Protein AF-A0A382H2L2-F1 (afdb_monomer_lite)

InterPro domains:
  IPR013783 Immunoglobulin-like fold [G3DSA:2.60.40.10] (15-113)

pLDDT: mean 92.04, std 8.4, range [52.66, 98.75]

Sequence (256 aa):
MIRFILFTFFISFLFADLLKPEDGDELNYIHVLFEWEQEPDAVAYQIEISSDPNFTSLIVSQIDSSLIYIEKELIEWESTYYWRVAPLYQDSNFGEYIDTLMFLTGVTISNAEATIFNENSYYEGLTVFGAFYDYYSAIIDMNGNEIWNSGEQPIIFYNTDYYGQYYGCQYLSGQPDGNFYNGVEYSLDNEIIWAEPSEEFNHHEFIELPNGNYLGIVEVEQLGPVPIGDWTATCNKFYPGLCDGVIPFFIWFGDK

Organism: NCBI:txid408172

Structure (mmCIF, N/CA/C/O backbone):
data_AF-A0A382H2L2-F1
#
_entry.id   AF-A0A382H2L2-F1
#
loop_
_atom_site.group_PDB
_atom_site.id
_atom_site.type_symbol
_atom_site.label_atom_id
_atom_site.label_alt_id
_atom_site.label_comp_id
_atom_site.label_asym_id
_atom_site.label_entity_id
_atom_site.label_seq_id
_atom_site.pdbx_PDB_ins_code
_atom_site.Cartn_x
_atom_site.Cartn_y
_atom_site.Cartn_z
_atom_site.occupancy
_atom_site.B_iso_or_equiv
_atom_site.auth_seq_id
_atom_site.auth_comp_id
_atom_site.auth_asym_id
_atom_site.auth_atom_id
_atom_site.pdbx_PDB_model_num
ATOM 1 N N . MET A 1 1 ? 1.113 -51.542 49.203 1.00 53.50 1 MET A N 1
ATOM 2 C CA . MET A 1 1 ? 1.816 -50.444 48.507 1.00 53.50 1 MET A CA 1
ATOM 3 C C . MET A 1 1 ? 0.745 -49.629 47.794 1.00 53.50 1 MET A C 1
ATOM 5 O O . MET A 1 1 ? 0.171 -50.125 46.836 1.00 53.50 1 MET A O 1
ATOM 9 N N . ILE A 1 2 ? 0.351 -48.482 48.351 1.00 52.66 2 ILE A N 1
ATOM 10 C CA . ILE A 1 2 ? -0.721 -47.642 47.793 1.00 52.66 2 ILE A CA 1
ATOM 11 C C . ILE A 1 2 ? -0.118 -46.851 46.629 1.00 52.66 2 ILE A C 1
ATOM 13 O O . ILE A 1 2 ? 0.856 -46.128 46.826 1.00 52.66 2 ILE A O 1
ATOM 17 N N . ARG A 1 3 ? -0.645 -47.037 45.413 1.00 53.12 3 ARG A N 1
ATOM 18 C CA . ARG A 1 3 ? -0.269 -46.240 44.240 1.00 53.12 3 ARG A CA 1
ATOM 19 C C . ARG A 1 3 ? -1.100 -44.962 44.242 1.00 53.12 3 ARG A C 1
ATOM 21 O O . ARG A 1 3 ? -2.316 -45.031 44.103 1.00 53.12 3 ARG A O 1
ATOM 28 N N . PHE A 1 4 ? -0.438 -43.822 44.392 1.00 55.50 4 PHE A N 1
ATOM 29 C CA . PHE A 1 4 ? -1.037 -42.526 44.100 1.00 55.50 4 PHE A CA 1
ATOM 30 C C . PHE A 1 4 ? -1.012 -42.311 42.586 1.00 55.50 4 PHE A C 1
ATOM 32 O O . PHE A 1 4 ? 0.042 -42.422 41.961 1.00 55.50 4 PHE A O 1
ATOM 39 N N . ILE A 1 5 ? -2.179 -42.047 42.004 1.00 68.06 5 ILE A N 1
ATOM 40 C CA . ILE A 1 5 ? -2.315 -41.584 40.623 1.00 68.06 5 ILE A CA 1
ATOM 41 C C . ILE A 1 5 ? -2.409 -40.063 40.703 1.00 68.06 5 ILE A C 1
ATOM 43 O O . ILE A 1 5 ? -3.343 -39.536 41.304 1.00 68.06 5 ILE A O 1
ATOM 47 N N . LEU A 1 6 ? -1.413 -39.372 40.154 1.00 62.06 6 LEU A N 1
ATOM 48 C CA . LEU A 1 6 ? -1.419 -37.920 40.025 1.00 62.06 6 LEU A CA 1
ATOM 49 C C . LEU A 1 6 ? -2.183 -37.570 38.743 1.00 62.06 6 LEU A C 1
ATOM 51 O O . LEU A 1 6 ? -1.747 -37.939 37.656 1.00 62.06 6 LEU A O 1
ATOM 55 N N . PHE A 1 7 ? -3.324 -36.895 38.875 1.00 61.38 7 PHE A N 1
ATOM 56 C CA . PHE A 1 7 ? -4.019 -36.281 37.746 1.00 61.38 7 PHE A CA 1
ATOM 57 C C . PHE A 1 7 ? -3.578 -34.824 37.644 1.00 61.38 7 PHE A C 1
ATOM 59 O O . PHE A 1 7 ? -3.904 -34.010 38.506 1.00 61.38 7 PHE A O 1
ATOM 66 N N . THR A 1 8 ? -2.823 -34.505 36.599 1.00 68.75 8 THR A N 1
ATOM 67 C CA . THR A 1 8 ? -2.485 -33.131 36.224 1.00 68.75 8 THR A CA 1
ATOM 68 C C . THR A 1 8 ? -3.549 -32.629 35.253 1.00 68.75 8 THR A C 1
ATOM 70 O O . THR A 1 8 ? -3.678 -33.159 34.151 1.00 68.75 8 THR A O 1
ATOM 73 N N . PHE A 1 9 ? -4.332 -31.635 35.671 1.00 66.62 9 PHE A N 1
ATOM 74 C CA . PHE A 1 9 ? -5.233 -30.891 34.792 1.00 66.62 9 PHE A CA 1
ATOM 75 C C . PHE A 1 9 ? -4.469 -29.693 34.225 1.00 66.62 9 PHE A C 1
ATOM 77 O O . PHE A 1 9 ? -3.988 -28.859 34.990 1.00 66.62 9 PHE A O 1
ATOM 84 N N . PHE A 1 10 ? -4.359 -29.614 32.901 1.00 68.75 10 PHE A N 1
ATOM 85 C CA . PHE A 1 10 ? -3.946 -28.394 32.216 1.00 68.75 10 PHE A CA 1
ATOM 86 C C . PHE A 1 10 ? -5.211 -27.618 31.856 1.00 68.75 10 PHE A C 1
ATOM 88 O O . PHE A 1 10 ? -6.087 -28.154 31.180 1.00 68.75 10 PHE A O 1
ATOM 95 N N . ILE A 1 11 ? -5.321 -26.389 32.354 1.00 71.50 11 ILE A N 1
ATOM 96 C CA . ILE A 1 11 ? -6.343 -25.432 31.932 1.00 71.50 11 ILE A CA 1
ATOM 97 C C . ILE A 1 11 ? -5.631 -24.461 30.996 1.00 71.50 11 ILE A C 1
ATOM 99 O O . ILE A 1 11 ? -4.706 -23.772 31.421 1.00 71.50 11 ILE A O 1
ATOM 103 N N . SER A 1 12 ? -6.023 -24.459 29.727 1.00 67.75 12 SER A N 1
ATOM 104 C CA . SER A 1 12 ? -5.634 -23.446 28.749 1.00 67.75 12 SER A CA 1
ATOM 105 C C . SER A 1 12 ? -6.792 -22.467 28.600 1.00 67.75 12 SER A C 1
ATOM 107 O O . SER A 1 12 ? -7.913 -22.894 28.325 1.00 67.75 12 SER A O 1
ATOM 109 N N . PHE A 1 13 ? -6.519 -21.181 28.789 1.00 67.50 13 PHE A N 1
ATOM 110 C CA . PHE A 1 13 ? -7.440 -20.113 28.417 1.00 67.50 13 PHE A CA 1
ATOM 111 C C . PHE A 1 13 ? -7.072 -19.658 27.004 1.00 67.50 13 PHE A C 1
ATOM 113 O O . PHE A 1 13 ? -5.889 -19.478 26.719 1.00 67.50 13 PHE A O 1
ATOM 120 N N . LEU A 1 14 ? -8.068 -19.545 26.129 1.00 70.31 14 LEU A N 1
ATOM 121 C CA . LEU A 1 14 ? -7.939 -18.888 24.833 1.00 70.31 14 LEU A CA 1
ATOM 122 C C . LEU A 1 14 ? -8.571 -17.511 25.008 1.00 70.31 14 LEU A C 1
ATOM 124 O O . LEU A 1 14 ? -9.753 -17.435 25.340 1.00 70.31 14 LEU A O 1
ATOM 128 N N . PHE A 1 15 ? -7.766 -16.465 24.877 1.00 81.62 15 PHE A N 1
ATOM 129 C CA . PHE A 1 15 ? -8.242 -15.089 24.810 1.00 81.62 15 PHE A CA 1
ATOM 130 C C . PHE A 1 15 ? -8.154 -14.663 23.352 1.00 81.62 15 PHE A C 1
ATOM 132 O O . PHE A 1 15 ? -7.208 -15.068 22.680 1.00 81.62 15 PHE A O 1
ATOM 139 N N . ALA A 1 16 ? -9.152 -13.918 22.886 1.00 92.12 16 ALA A N 1
ATOM 140 C CA . ALA A 1 16 ? -9.060 -13.258 21.594 1.00 92.12 16 ALA A CA 1
ATOM 141 C C . ALA A 1 16 ? -7.952 -12.199 21.645 1.00 92.12 16 ALA A C 1
ATOM 143 O O . ALA A 1 16 ? -7.698 -11.639 22.715 1.00 92.12 16 ALA A O 1
ATOM 144 N N . ASP A 1 17 ? -7.338 -11.933 20.501 1.00 95.81 17 ASP A N 1
ATOM 145 C CA . ASP A 1 17 ? -6.332 -10.889 20.334 1.00 95.81 17 ASP A CA 1
ATOM 146 C C . ASP A 1 17 ? -6.754 -9.857 19.277 1.00 95.81 17 ASP A C 1
ATOM 148 O O . ASP A 1 17 ? -7.636 -10.106 18.444 1.00 95.81 17 ASP A O 1
ATOM 152 N N . LEU A 1 18 ? -6.126 -8.686 19.326 1.00 97.81 18 LEU A N 1
ATOM 153 C CA . LEU A 1 18 ? -6.227 -7.648 18.305 1.00 97.81 18 LEU A CA 1
ATOM 154 C C . LEU A 1 18 ? -5.071 -7.840 17.313 1.00 97.81 18 LEU A C 1
ATOM 156 O O . LEU A 1 18 ? -3.914 -7.862 17.713 1.00 97.81 18 LEU A O 1
ATOM 160 N N . LEU A 1 19 ? -5.387 -8.030 16.029 1.00 97.62 19 LEU A N 1
ATOM 161 C CA . LEU A 1 19 ? -4.428 -8.516 15.030 1.00 97.62 19 LEU A CA 1
ATOM 162 C C . LEU A 1 19 ? -3.837 -7.401 14.169 1.00 97.62 19 LEU A C 1
ATOM 164 O O . LEU A 1 19 ? -2.630 -7.367 13.972 1.00 97.62 19 LEU A O 1
ATOM 168 N N . LYS A 1 20 ? -4.672 -6.504 13.633 1.00 97.06 20 LYS A N 1
ATOM 169 C CA . LYS A 1 20 ? -4.213 -5.369 12.819 1.00 97.06 20 LYS A CA 1
ATOM 170 C C . LYS A 1 20 ? -5.015 -4.105 13.121 1.00 97.06 20 LYS A C 1
ATOM 172 O O . LYS A 1 20 ? -6.228 -4.223 13.295 1.00 97.06 20 LYS A O 1
ATOM 177 N N . PRO A 1 21 ? -4.386 -2.915 13.109 1.00 97.88 21 PRO A N 1
ATOM 178 C CA . PRO A 1 21 ? -2.933 -2.697 13.213 1.00 97.88 21 PRO A CA 1
ATOM 179 C C . PRO A 1 21 ? -2.361 -3.240 14.535 1.00 97.88 21 PRO A C 1
ATOM 181 O O . PRO A 1 21 ? -3.067 -3.217 15.547 1.00 97.88 21 PRO A O 1
ATOM 184 N N . GLU A 1 22 ? -1.114 -3.715 14.537 1.00 97.81 22 GLU A N 1
ATOM 185 C CA . GLU A 1 22 ? -0.425 -4.147 15.761 1.00 97.81 22 GLU A CA 1
ATOM 186 C C . GLU A 1 22 ? -0.085 -2.940 16.659 1.00 97.81 22 GLU A C 1
ATOM 188 O O . GLU A 1 22 ? -0.130 -1.777 16.242 1.00 97.81 22 GLU A O 1
ATOM 193 N N . ASP A 1 23 ? 0.235 -3.200 17.931 1.00 98.38 23 ASP A N 1
ATOM 194 C CA . ASP A 1 23 ? 0.543 -2.125 18.877 1.00 98.38 23 ASP A CA 1
ATOM 195 C C . ASP A 1 23 ? 1.845 -1.404 18.520 1.00 98.38 23 ASP A C 1
ATOM 197 O O . ASP A 1 23 ? 2.935 -1.978 18.532 1.00 98.38 23 ASP A O 1
ATOM 201 N N . GLY A 1 24 ? 1.724 -0.104 18.270 1.00 98.06 24 GLY A N 1
ATOM 202 C CA . GLY A 1 24 ? 2.828 0.772 17.909 1.00 98.06 24 GLY A CA 1
ATOM 203 C C . GLY A 1 24 ? 3.158 0.798 16.418 1.00 98.06 24 GLY A C 1
ATOM 204 O O . GLY A 1 24 ? 4.162 1.421 16.070 1.00 98.06 24 GLY A O 1
ATOM 205 N N . ASP A 1 25 ? 2.343 0.178 15.560 1.00 97.06 25 ASP A N 1
ATOM 206 C CA . ASP A 1 25 ? 2.544 0.205 14.109 1.00 97.06 25 ASP A CA 1
ATOM 207 C C . ASP A 1 25 ? 2.603 1.635 13.561 1.00 97.06 25 ASP A C 1
ATOM 209 O O . ASP A 1 25 ? 1.837 2.512 13.968 1.00 97.06 25 ASP A O 1
ATOM 213 N N . GLU A 1 26 ? 3.489 1.858 12.591 1.00 96.62 26 GLU A N 1
ATOM 214 C CA . GLU A 1 26 ? 3.532 3.074 11.779 1.00 96.62 26 GLU A CA 1
ATOM 215 C C . GLU A 1 26 ? 3.114 2.735 10.343 1.00 96.62 26 GLU A C 1
ATOM 217 O O . GLU A 1 26 ? 3.829 2.059 9.604 1.00 96.62 26 GLU A O 1
ATOM 222 N N . LEU A 1 27 ? 1.923 3.191 9.959 1.00 97.44 27 LEU A N 1
ATOM 223 C CA . LEU A 1 27 ? 1.256 2.826 8.716 1.00 97.44 27 LEU A CA 1
ATOM 224 C C . LEU A 1 27 ? 1.592 3.803 7.592 1.00 97.44 27 LEU A C 1
ATOM 226 O O . LEU A 1 27 ? 1.491 5.020 7.756 1.00 97.44 27 LEU A O 1
ATOM 230 N N . ASN A 1 28 ? 1.870 3.266 6.404 1.00 97.56 28 ASN A N 1
ATOM 231 C CA . ASN A 1 28 ? 1.994 4.048 5.171 1.00 97.56 28 ASN A CA 1
ATOM 232 C C . ASN A 1 28 ? 0.669 4.093 4.398 1.00 97.56 28 ASN A C 1
ATOM 234 O O . ASN A 1 28 ? 0.660 4.048 3.169 1.00 97.56 28 ASN A O 1
ATOM 238 N N . TYR A 1 29 ? -0.459 4.136 5.110 1.00 97.81 29 TYR A N 1
ATOM 239 C CA . TYR A 1 29 ? -1.794 4.260 4.534 1.00 97.81 29 TYR A CA 1
ATOM 240 C C . TYR A 1 29 ? -2.819 4.784 5.538 1.00 97.81 29 TYR A C 1
ATOM 242 O O . TYR A 1 29 ? -2.660 4.636 6.748 1.00 97.81 29 TYR A O 1
ATOM 250 N N . ILE A 1 30 ? -3.908 5.344 5.009 1.00 97.88 30 ILE A N 1
ATOM 251 C CA . ILE A 1 30 ? -5.031 5.890 5.792 1.00 97.88 30 ILE A CA 1
ATOM 252 C C . ILE A 1 30 ? -6.355 5.151 5.570 1.00 97.88 30 ILE A C 1
ATOM 254 O O . ILE A 1 30 ? -7.312 5.345 6.312 1.00 97.88 30 ILE A O 1
ATOM 258 N N . HIS A 1 31 ? -6.419 4.242 4.595 1.00 97.38 31 HIS A N 1
ATOM 259 C CA . HIS A 1 31 ? -7.495 3.252 4.532 1.00 97.38 31 HIS A CA 1
ATOM 260 C C . HIS A 1 31 ? -7.093 2.042 5.376 1.00 97.38 31 HIS A C 1
ATOM 262 O O . HIS A 1 31 ? -6.394 1.151 4.897 1.00 97.38 31 HIS A O 1
ATOM 268 N N . VAL A 1 32 ? -7.495 2.035 6.645 1.00 97.62 32 VAL A N 1
ATOM 269 C CA . VAL A 1 32 ? -6.959 1.113 7.653 1.00 97.62 32 VAL A CA 1
ATOM 270 C C . VAL A 1 32 ? -7.873 -0.094 7.836 1.00 97.62 32 VAL A C 1
ATOM 272 O O . VAL A 1 32 ? -9.056 0.050 8.157 1.00 97.62 32 VAL A O 1
ATOM 275 N N . LEU A 1 33 ? -7.308 -1.291 7.652 1.00 97.31 33 LEU A N 1
ATOM 276 C CA . LEU A 1 33 ? -7.922 -2.556 8.047 1.00 97.31 33 LEU A CA 1
ATOM 277 C C . LEU A 1 33 ? -7.694 -2.787 9.542 1.00 97.31 33 LEU A C 1
ATOM 279 O O . LEU A 1 33 ? -6.556 -2.877 9.995 1.00 97.31 33 LEU A O 1
ATOM 283 N N . PHE A 1 34 ? -8.795 -2.944 10.263 1.00 98.31 34 PHE A N 1
ATOM 284 C CA . PHE A 1 34 ? -8.833 -3.437 11.627 1.00 98.31 34 PHE A CA 1
ATOM 285 C C . PHE A 1 34 ? -9.262 -4.897 11.624 1.00 98.31 34 PHE A C 1
ATOM 287 O O . PHE A 1 34 ? -10.272 -5.231 11.001 1.00 98.31 34 PHE A O 1
ATOM 294 N N . GLU A 1 35 ? -8.527 -5.750 12.325 1.00 98.31 35 GLU A N 1
ATOM 295 C CA . GLU A 1 35 ? -8.780 -7.190 12.396 1.00 98.31 35 GLU A CA 1
ATOM 296 C C . GLU A 1 35 ? -8.565 -7.698 13.824 1.00 98.31 35 GLU A C 1
ATOM 298 O O . GLU A 1 35 ? -7.632 -7.275 14.507 1.00 98.31 35 GLU A O 1
ATOM 303 N N . TRP A 1 36 ? -9.433 -8.595 14.289 1.00 98.12 36 TRP A N 1
ATOM 304 C CA . TRP A 1 36 ? -9.367 -9.186 15.628 1.00 98.12 36 TRP A CA 1
ATOM 305 C C . TRP A 1 36 ? -9.856 -10.636 15.628 1.00 98.12 36 TRP A C 1
ATOM 307 O O . TRP A 1 36 ? -10.571 -11.082 14.729 1.00 98.12 36 TRP A O 1
ATOM 317 N N . GLU A 1 37 ? -9.486 -11.392 16.658 1.00 97.31 37 GLU A N 1
ATOM 318 C CA . GLU A 1 37 ? -9.902 -12.784 16.795 1.00 97.31 37 GLU A CA 1
ATOM 319 C C . GLU A 1 37 ? -11.322 -12.939 17.351 1.00 97.31 37 GLU A C 1
ATOM 321 O O . GLU A 1 37 ? -11.859 -12.102 18.081 1.00 97.31 37 GLU A O 1
ATOM 326 N N . GLN A 1 38 ? -11.935 -14.082 17.036 1.00 95.50 38 GLN A N 1
ATOM 327 C CA . GLN A 1 38 ? -13.243 -14.426 17.570 1.00 95.50 38 GLN A CA 1
ATOM 328 C C . GLN A 1 38 ? -13.180 -14.729 19.073 1.00 95.50 38 GLN A C 1
ATOM 330 O O . GLN A 1 38 ? -12.543 -15.685 19.514 1.00 95.50 38 GLN A O 1
ATOM 335 N N . GLU A 1 39 ? -13.958 -13.981 19.846 1.00 94.94 39 GLU A N 1
ATOM 336 C CA . GLU A 1 39 ? -14.257 -14.280 21.247 1.00 94.94 39 GLU A CA 1
ATOM 337 C C . GLU A 1 39 ? -15.437 -15.277 21.381 1.00 94.94 39 GLU A C 1
ATOM 339 O O . GLU A 1 39 ? -16.406 -15.187 20.613 1.00 94.94 39 GLU A O 1
ATOM 344 N N . PRO A 1 40 ? -15.379 -16.266 22.301 1.00 91.94 40 PRO A N 1
ATOM 345 C CA . PRO A 1 40 ? -16.442 -17.257 22.467 1.00 91.94 40 PRO A CA 1
ATOM 346 C C . PRO A 1 40 ? -17.813 -16.632 22.739 1.00 91.94 40 PRO A C 1
ATOM 348 O O . PRO A 1 40 ? -17.941 -15.700 23.518 1.00 91.94 40 PRO A O 1
ATOM 351 N N . ASP A 1 41 ? -18.859 -17.188 22.124 1.00 92.69 41 ASP A N 1
ATOM 352 C CA . ASP A 1 41 ? -20.262 -16.772 22.290 1.00 92.69 41 ASP A CA 1
ATOM 353 C C . ASP A 1 41 ? -20.607 -15.337 21.825 1.00 92.69 41 ASP A C 1
ATOM 355 O O . ASP A 1 41 ? -21.786 -14.959 21.834 1.00 92.69 41 ASP A O 1
ATOM 359 N N . ALA A 1 42 ? -19.630 -14.554 21.357 1.00 96.31 42 ALA A N 1
ATOM 360 C CA . ALA A 1 42 ? -19.862 -13.253 20.742 1.00 96.31 42 ALA A CA 1
ATOM 361 C C . ALA A 1 42 ? -20.660 -13.398 19.433 1.00 96.31 42 ALA A C 1
ATOM 363 O O . ALA A 1 42 ? -20.382 -14.257 18.591 1.00 96.31 42 ALA A O 1
ATOM 364 N N . VAL A 1 43 ? -21.673 -12.545 19.263 1.00 97.19 43 VAL A N 1
ATOM 365 C CA . VAL A 1 43 ? -22.524 -12.496 18.059 1.00 97.19 43 VAL A CA 1
ATOM 366 C C . VAL A 1 43 ? -22.227 -11.285 17.175 1.00 97.19 43 VAL A C 1
ATOM 368 O O . VAL A 1 43 ? -22.644 -11.258 16.018 1.00 97.19 43 VAL A O 1
ATOM 371 N N . ALA A 1 44 ? -21.545 -10.284 17.727 1.00 97.81 44 ALA A N 1
ATOM 372 C CA . ALA A 1 44 ? -21.045 -9.101 17.043 1.00 97.81 44 ALA A CA 1
ATOM 373 C C . ALA A 1 44 ? -19.934 -8.453 17.879 1.00 97.81 44 ALA A C 1
ATOM 375 O O . ALA A 1 44 ? -19.640 -8.911 18.983 1.00 97.81 44 ALA A O 1
ATOM 376 N N . TYR A 1 45 ? -19.352 -7.377 17.367 1.00 98.19 45 TYR A N 1
ATOM 377 C CA . TYR A 1 45 ? -18.289 -6.620 18.009 1.00 98.19 45 TYR A CA 1
ATOM 378 C C . TYR A 1 45 ? -18.549 -5.130 17.865 1.00 98.19 45 TYR A C 1
ATOM 380 O O . TYR A 1 45 ? -19.040 -4.684 16.829 1.00 98.19 45 TYR A O 1
ATOM 388 N N . GLN A 1 46 ? -18.211 -4.366 18.900 1.00 98.12 46 GLN A N 1
ATOM 389 C CA . GLN A 1 46 ? -18.105 -2.918 18.826 1.00 98.12 46 GLN A CA 1
ATOM 390 C C . GLN A 1 46 ? -16.640 -2.532 18.689 1.00 98.12 46 GLN A C 1
ATOM 392 O O . GLN A 1 46 ? -15.856 -2.791 19.600 1.00 98.12 46 GLN A O 1
ATOM 397 N N . ILE A 1 47 ? -16.295 -1.882 17.582 1.00 98.38 47 ILE A N 1
ATOM 398 C CA . ILE A 1 47 ? -14.998 -1.237 17.400 1.00 98.38 47 ILE A CA 1
ATOM 399 C C . ILE A 1 47 ? -15.107 0.242 17.759 1.00 98.38 47 ILE A C 1
ATOM 401 O O . ILE A 1 47 ? -16.044 0.935 17.348 1.00 98.38 47 ILE A O 1
ATOM 405 N N . GLU A 1 48 ? -14.134 0.725 18.523 1.00 98.62 48 GLU A N 1
ATOM 406 C CA . GLU A 1 48 ? -13.966 2.138 18.832 1.00 98.62 48 GLU A CA 1
ATOM 407 C C . GLU A 1 48 ? -12.581 2.607 18.397 1.00 98.62 48 GLU A C 1
ATOM 409 O O . GLU A 1 48 ? -11.586 1.950 18.699 1.00 98.62 48 GLU A O 1
ATOM 414 N N . ILE A 1 49 ? -12.524 3.759 17.726 1.00 98.62 49 ILE A N 1
ATOM 415 C CA . ILE A 1 49 ? -11.277 4.413 17.307 1.00 98.62 49 ILE A CA 1
ATOM 416 C C . ILE A 1 49 ? -11.302 5.855 17.808 1.00 98.62 49 ILE A C 1
ATOM 418 O O . ILE A 1 49 ? -12.325 6.542 17.722 1.00 98.62 49 ILE A O 1
ATOM 422 N N . SER A 1 50 ? -10.183 6.320 18.351 1.00 98.62 50 SER A N 1
ATOM 423 C CA . SER A 1 50 ? -10.056 7.614 19.021 1.00 98.62 50 SER A CA 1
ATOM 424 C C . SER A 1 50 ? -8.660 8.197 18.812 1.00 98.62 50 SER A C 1
ATOM 426 O O . SER A 1 50 ? -7.688 7.458 18.731 1.00 98.62 50 SER A O 1
ATOM 428 N N . SER A 1 51 ? -8.533 9.524 18.788 1.00 97.69 51 SER A N 1
ATOM 429 C CA . SER A 1 51 ? -7.233 10.212 18.908 1.00 97.69 51 SER A CA 1
ATOM 430 C C . SER A 1 51 ? -6.848 10.509 20.366 1.00 97.69 51 SER A C 1
ATOM 432 O O . SER A 1 51 ? -5.736 10.950 20.651 1.00 97.69 51 SER A O 1
ATOM 434 N N . ASP A 1 52 ? -7.760 10.263 21.312 1.00 97.56 52 ASP A N 1
ATOM 435 C CA . ASP A 1 52 ? -7.522 10.343 22.755 1.00 97.56 52 ASP A CA 1
ATOM 436 C C . ASP A 1 52 ? -7.364 8.932 23.353 1.00 97.56 52 ASP A C 1
ATOM 438 O O . ASP A 1 52 ? -8.310 8.141 23.246 1.00 97.56 52 ASP A O 1
ATOM 442 N N . PRO A 1 53 ? -6.252 8.630 24.055 1.00 96.81 53 PRO A N 1
ATOM 443 C CA . PRO A 1 53 ? -6.031 7.330 24.697 1.00 96.81 53 PRO A CA 1
ATOM 444 C C . PRO A 1 53 ? -7.069 6.984 25.770 1.00 96.81 53 PRO A C 1
ATOM 446 O O . PRO A 1 53 ? -7.218 5.824 26.141 1.00 96.81 53 PRO A O 1
ATOM 449 N N . ASN A 1 54 ? -7.790 7.976 26.300 1.00 97.44 54 ASN A N 1
ATOM 450 C CA . ASN A 1 54 ? -8.840 7.749 27.293 1.00 97.44 54 ASN A CA 1
ATOM 451 C C . ASN A 1 54 ? -10.222 7.518 26.664 1.00 97.44 54 ASN A C 1
ATOM 453 O O . ASN A 1 54 ? -11.188 7.320 27.404 1.00 97.44 54 ASN A O 1
ATOM 457 N N . PHE A 1 55 ? -10.332 7.565 25.329 1.00 98.00 55 PHE A N 1
ATOM 458 C CA . PHE A 1 55 ? -11.584 7.407 24.584 1.00 98.00 55 PHE A CA 1
ATOM 459 C C . PHE A 1 55 ? -12.693 8.360 25.070 1.00 98.00 55 PHE A C 1
ATOM 461 O O . PHE A 1 55 ? -13.871 8.003 25.098 1.00 98.00 55 PHE A O 1
ATOM 468 N N . THR A 1 56 ? -12.342 9.591 25.476 1.00 96.50 56 THR A N 1
ATOM 469 C CA . THR A 1 56 ? -13.350 10.585 25.898 1.00 96.50 56 THR A CA 1
ATOM 470 C C . THR A 1 56 ? -14.119 11.179 24.719 1.00 96.50 56 THR A C 1
ATOM 472 O O . THR A 1 56 ? -15.241 11.657 24.899 1.00 96.50 56 THR A O 1
ATOM 475 N N . SER A 1 57 ? -13.539 11.123 23.517 1.00 93.88 57 SER A N 1
ATOM 476 C CA . SER A 1 57 ? -14.156 11.513 22.252 1.00 93.88 57 SER A CA 1
ATOM 477 C C . SER A 1 57 ? -13.837 10.466 21.193 1.00 93.88 57 SER A C 1
ATOM 479 O O . SER A 1 57 ? -12.681 10.303 20.821 1.00 93.88 57 SER A O 1
ATOM 481 N N . LEU A 1 58 ? -14.864 9.783 20.694 1.00 97.12 58 LEU A N 1
ATOM 482 C CA . LEU A 1 58 ? -14.713 8.754 19.669 1.00 97.12 58 LEU A CA 1
ATOM 483 C C . LEU A 1 58 ? -14.744 9.373 18.272 1.00 97.12 58 LEU A C 1
ATOM 485 O O . LEU A 1 58 ? -15.583 10.229 17.988 1.00 97.12 58 LEU A O 1
ATOM 489 N N . ILE A 1 59 ? -13.842 8.906 17.414 1.00 96.75 59 ILE A N 1
ATOM 490 C CA . ILE A 1 59 ? -13.837 9.183 15.975 1.00 96.75 59 ILE A CA 1
ATOM 491 C C . ILE A 1 59 ? -14.737 8.163 15.280 1.00 96.75 59 ILE A C 1
ATOM 493 O O . ILE A 1 59 ? -15.617 8.532 14.507 1.00 96.75 59 ILE A O 1
ATOM 497 N N . VAL A 1 60 ? -14.573 6.889 15.643 1.00 97.88 60 VAL A N 1
ATOM 498 C CA . VAL A 1 60 ? -15.396 5.776 15.168 1.00 97.88 60 VAL A CA 1
ATOM 499 C C . VAL A 1 60 ? -15.991 5.046 16.364 1.00 97.88 60 VAL A C 1
ATOM 501 O O . VAL A 1 60 ? -15.316 4.818 17.367 1.00 97.88 60 VAL A O 1
ATOM 504 N N . SER A 1 61 ? -17.263 4.675 16.246 1.00 97.62 61 SER A N 1
ATOM 505 C CA . SER A 1 61 ? -17.932 3.721 17.128 1.00 97.62 61 SER A CA 1
ATOM 506 C C . SER A 1 61 ? -18.935 2.947 16.286 1.00 97.62 61 SER A C 1
ATOM 508 O O . SER A 1 61 ? -19.965 3.498 15.893 1.00 97.62 61 SER A O 1
ATOM 510 N N . GLN A 1 62 ? -18.595 1.711 15.934 1.00 97.44 62 GLN A N 1
ATOM 511 C CA . GLN A 1 62 ? -19.378 0.900 15.004 1.00 97.44 62 GLN A CA 1
ATOM 512 C C . GLN A 1 62 ? -19.586 -0.501 15.549 1.00 97.44 62 GLN A C 1
ATOM 514 O O . GLN A 1 62 ? -18.729 -1.028 16.249 1.00 97.44 62 GLN A O 1
ATOM 519 N N . ILE A 1 63 ? -20.733 -1.093 15.214 1.00 96.94 63 ILE A N 1
ATOM 520 C CA . ILE A 1 63 ? -21.056 -2.477 15.556 1.00 96.94 63 ILE A CA 1
ATOM 521 C C . ILE A 1 63 ? -21.190 -3.278 14.266 1.00 96.94 6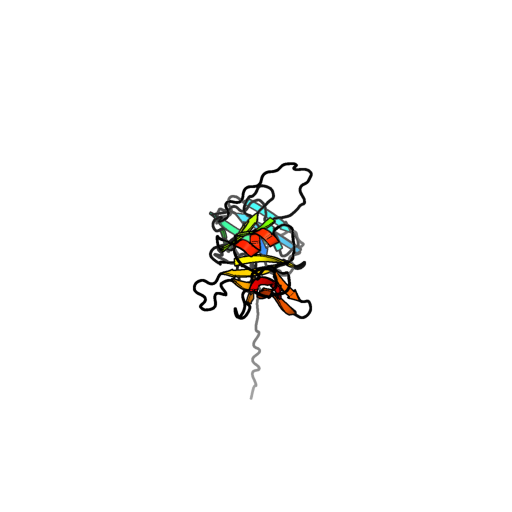3 ILE A C 1
ATOM 523 O O . ILE A 1 63 ? -22.024 -2.944 13.424 1.00 96.94 63 ILE A O 1
ATOM 527 N N . ASP A 1 64 ? -20.419 -4.354 14.149 1.00 93.62 64 ASP A N 1
ATOM 528 C CA . ASP A 1 64 ? -20.493 -5.303 13.038 1.00 93.62 64 ASP A CA 1
ATOM 529 C C . ASP A 1 64 ? -20.401 -6.746 13.565 1.00 93.62 64 ASP A C 1
ATOM 531 O O . ASP A 1 64 ? -19.836 -7.018 14.620 1.00 93.62 64 ASP A O 1
ATOM 535 N N . SER A 1 65 ? -20.999 -7.686 12.839 1.00 95.44 65 SER A N 1
ATOM 536 C CA . SER A 1 65 ? -20.848 -9.130 13.060 1.00 95.44 65 SER A CA 1
ATOM 537 C C . SER A 1 65 ? -19.561 -9.716 12.466 1.00 95.44 65 SER A C 1
ATOM 539 O O . SER A 1 65 ? -19.248 -10.880 12.704 1.00 95.44 65 SER A O 1
ATOM 541 N N . SER A 1 66 ? -18.854 -8.930 11.657 1.00 96.62 66 SER A N 1
ATOM 542 C CA . SER A 1 66 ? -17.554 -9.261 11.084 1.00 96.62 66 SER A CA 1
ATOM 543 C C . SER A 1 66 ? -16.439 -9.300 12.144 1.00 96.62 66 SER A C 1
ATOM 545 O O . SER A 1 66 ? -16.587 -8.749 13.232 1.00 96.62 66 SER A O 1
ATOM 547 N N . LEU A 1 67 ? -15.314 -9.934 11.801 1.00 97.62 67 LEU A N 1
ATOM 548 C CA . LEU A 1 67 ? -14.041 -9.872 12.545 1.00 97.62 67 LEU A CA 1
ATOM 549 C C . LEU A 1 67 ? -13.075 -8.825 11.970 1.00 97.62 67 LEU A C 1
ATOM 551 O O . LEU A 1 67 ? -11.939 -8.697 12.416 1.00 97.62 67 LEU A O 1
ATOM 555 N N . ILE A 1 68 ? -13.535 -8.113 10.941 1.00 97.81 68 ILE A N 1
ATOM 556 C CA . ILE A 1 68 ? -12.800 -7.050 10.274 1.00 97.81 68 ILE A CA 1
ATOM 557 C C . ILE A 1 68 ? -13.659 -5.797 10.140 1.00 97.81 68 ILE A C 1
ATOM 559 O O . ILE A 1 68 ? -14.869 -5.889 9.901 1.00 97.81 68 ILE A O 1
ATOM 563 N N . TYR A 1 69 ? -13.013 -4.639 10.211 1.00 97.94 69 TYR A N 1
ATOM 564 C CA . TYR A 1 69 ? -13.578 -3.329 9.895 1.00 97.94 69 TYR A CA 1
ATOM 565 C C . TYR A 1 69 ? -12.567 -2.531 9.070 1.00 97.94 69 TYR A C 1
ATOM 567 O O . TYR A 1 69 ? -11.381 -2.562 9.366 1.00 97.94 69 TYR A O 1
ATOM 575 N N . ILE A 1 70 ? -13.014 -1.818 8.034 1.00 97.38 70 ILE A N 1
ATOM 576 C CA . ILE A 1 70 ? -12.131 -0.969 7.223 1.00 97.38 70 ILE A CA 1
ATOM 577 C C . ILE A 1 70 ? -12.604 0.474 7.352 1.00 97.38 70 ILE A C 1
ATOM 579 O O . ILE A 1 70 ? -13.680 0.809 6.853 1.00 97.38 70 ILE A O 1
ATOM 583 N N . GLU A 1 71 ? -11.791 1.314 7.988 1.00 97.75 71 GLU A N 1
ATOM 584 C CA . GLU A 1 71 ? -12.011 2.761 8.031 1.00 97.75 71 GLU A CA 1
ATOM 585 C C . GLU A 1 71 ? -11.353 3.410 6.813 1.00 97.75 71 GLU A C 1
ATOM 587 O O . GLU A 1 71 ? -10.201 3.112 6.506 1.00 97.75 71 GLU A O 1
ATOM 592 N N . LYS A 1 72 ? -12.078 4.281 6.108 1.00 96.88 72 LYS A N 1
ATOM 593 C CA . LYS A 1 72 ? -11.605 4.897 4.856 1.00 96.88 72 LYS A CA 1
ATOM 594 C C . LYS A 1 72 ? -11.659 6.419 4.865 1.00 96.88 72 LYS A C 1
ATOM 596 O O . LYS A 1 72 ? -11.080 7.040 3.989 1.00 96.88 72 LYS A O 1
ATOM 601 N N . GLU A 1 73 ? -12.369 7.014 5.817 1.00 96.06 73 GLU A N 1
ATOM 602 C CA . GLU A 1 73 ? -12.774 8.418 5.726 1.00 96.06 73 GLU A CA 1
ATOM 603 C C . GLU A 1 73 ? -12.233 9.265 6.880 1.00 96.06 73 GLU A C 1
ATOM 605 O O . GLU A 1 73 ? -12.109 10.476 6.741 1.00 96.06 73 GLU A O 1
ATOM 610 N N . LEU A 1 74 ? -11.978 8.658 8.045 1.00 97.25 74 LEU A N 1
ATOM 611 C CA . LEU A 1 74 ? -11.740 9.398 9.294 1.00 97.25 74 LEU A CA 1
ATOM 612 C C . LEU A 1 74 ? -10.314 9.273 9.856 1.00 97.25 74 LEU A C 1
ATOM 614 O O . LEU A 1 74 ? -10.018 9.843 10.913 1.00 97.25 74 LEU A O 1
ATOM 618 N N . ILE A 1 75 ? -9.448 8.520 9.178 1.00 98.19 75 ILE A N 1
ATOM 619 C CA . ILE A 1 75 ? -8.025 8.423 9.504 1.00 98.19 75 ILE A CA 1
ATOM 620 C C . ILE A 1 75 ? -7.260 9.395 8.609 1.00 98.19 75 ILE A C 1
ATOM 622 O O . ILE A 1 75 ? -7.409 9.388 7.393 1.00 98.19 75 ILE A O 1
ATOM 626 N N . GLU A 1 76 ? -6.446 10.228 9.235 1.00 98.06 76 GLU A N 1
ATOM 627 C CA . GLU A 1 76 ? -5.640 11.264 8.602 1.00 98.06 76 GLU A CA 1
ATOM 628 C C . GLU A 1 76 ? -4.163 10.896 8.730 1.00 98.06 76 GLU A C 1
ATOM 630 O O . GLU A 1 76 ? -3.777 10.194 9.665 1.00 98.06 76 GLU A O 1
ATOM 635 N N . TRP A 1 77 ? -3.335 11.413 7.823 1.00 98.31 77 TRP A N 1
ATOM 636 C CA . TRP A 1 77 ? -1.881 11.276 7.894 1.00 98.31 77 TRP A CA 1
ATOM 637 C C . TRP A 1 77 ? -1.282 12.005 9.108 1.00 98.31 77 TRP A C 1
ATOM 639 O O . TRP A 1 77 ? -1.925 12.852 9.738 1.00 98.31 77 TRP A O 1
ATOM 649 N N . GLU A 1 78 ? -0.028 11.678 9.436 1.00 98.06 78 GLU A N 1
ATOM 650 C CA . GLU A 1 78 ? 0.763 12.309 10.505 1.00 98.06 78 GLU A CA 1
ATOM 651 C C . GLU A 1 78 ? 0.058 12.363 11.874 1.00 98.06 78 GLU A C 1
ATOM 653 O O . GLU A 1 78 ? 0.246 13.288 12.670 1.00 98.06 78 GLU A O 1
ATOM 658 N N . SER A 1 79 ? -0.781 11.367 12.151 1.00 98.38 79 SER A N 1
ATOM 659 C CA . SER A 1 79 ? -1.655 11.315 13.315 1.00 98.38 79 SER A CA 1
ATOM 660 C C . SER A 1 79 ? -1.443 10.036 14.126 1.00 98.38 79 SER A C 1
ATOM 662 O O . SER A 1 79 ? -0.882 9.046 13.660 1.00 98.38 79 SER A O 1
ATOM 664 N N . THR A 1 80 ? -1.879 10.066 15.386 1.00 98.62 80 THR A N 1
ATOM 665 C CA . THR A 1 80 ? -1.853 8.912 16.295 1.00 98.62 80 THR A CA 1
ATOM 666 C C . THR A 1 80 ? -3.272 8.544 16.686 1.00 98.62 80 THR A C 1
ATOM 668 O O . THR A 1 80 ? -4.057 9.414 17.079 1.00 98.62 80 THR A O 1
ATOM 671 N N . TYR A 1 81 ? -3.570 7.251 16.631 1.00 98.69 81 TYR A N 1
ATOM 672 C CA . TYR A 1 81 ? -4.878 6.697 16.941 1.00 98.69 81 TYR A CA 1
ATOM 673 C C . TYR A 1 81 ? -4.765 5.558 17.949 1.00 98.69 81 TYR A C 1
ATOM 675 O O . TYR A 1 81 ? -3.763 4.852 18.021 1.00 98.69 81 TYR A O 1
ATOM 683 N N . TYR A 1 82 ? -5.831 5.388 18.716 1.00 98.75 82 TYR A N 1
ATOM 684 C CA . TYR A 1 82 ? -6.039 4.312 19.669 1.00 98.75 82 TYR A CA 1
ATOM 685 C C . TYR A 1 82 ? -7.299 3.579 19.262 1.00 98.75 82 TYR A C 1
ATOM 687 O O . TYR A 1 82 ? -8.300 4.213 18.906 1.00 98.75 82 TYR A O 1
ATOM 695 N N . TRP A 1 83 ? -7.270 2.260 19.347 1.00 98.75 83 TRP A N 1
ATOM 696 C CA . TRP A 1 83 ? -8.416 1.446 19.001 1.00 98.75 83 TRP A CA 1
ATOM 697 C C . TRP A 1 83 ? -8.593 0.290 19.974 1.00 98.75 83 TRP A C 1
ATOM 699 O O . TRP A 1 83 ? -7.653 -0.169 20.623 1.00 98.75 83 TRP A O 1
ATOM 709 N N . ARG A 1 84 ? -9.846 -0.126 20.124 1.00 98.50 84 ARG A N 1
ATOM 710 C CA . ARG A 1 84 ? -10.245 -1.230 20.993 1.00 98.50 84 ARG A CA 1
ATOM 711 C C . ARG A 1 84 ? -11.512 -1.875 20.467 1.00 98.50 84 ARG A C 1
ATOM 713 O O . ARG A 1 84 ? -12.321 -1.222 19.803 1.00 98.50 84 ARG A O 1
ATOM 720 N N . VAL A 1 85 ? -11.701 -3.141 20.816 1.00 98.38 85 VAL A N 1
ATOM 721 C CA . VAL A 1 85 ? -12.865 -3.927 20.402 1.00 98.38 85 VAL A CA 1
ATOM 722 C C . VAL A 1 85 ? -13.500 -4.586 21.616 1.00 98.38 85 VAL A C 1
ATOM 724 O O . VAL A 1 85 ? -12.799 -5.176 22.433 1.00 98.38 85 VAL A O 1
ATOM 727 N N . ALA A 1 86 ? -14.823 -4.485 21.738 1.00 97.69 86 ALA A N 1
ATOM 728 C CA . ALA A 1 86 ? -15.604 -5.206 22.739 1.00 97.69 86 ALA A CA 1
ATOM 729 C C . ALA A 1 86 ? -16.544 -6.213 22.057 1.00 97.69 86 ALA A C 1
ATOM 731 O O . ALA A 1 86 ? -17.250 -5.838 21.115 1.00 97.69 86 ALA A O 1
ATOM 732 N N . PRO A 1 87 ? -16.610 -7.473 22.522 1.00 97.62 87 PRO A N 1
ATOM 733 C CA . PRO A 1 87 ? -17.593 -8.427 22.033 1.00 97.62 87 PRO A CA 1
ATOM 734 C C . PRO A 1 87 ? -18.999 -8.030 22.496 1.00 97.62 87 PRO A C 1
ATOM 736 O O . PRO A 1 87 ? -19.195 -7.507 23.593 1.00 97.62 87 PRO A O 1
ATOM 739 N N . LEU A 1 88 ? -19.994 -8.300 21.659 1.00 97.69 88 LEU A N 1
ATOM 740 C CA . LEU A 1 88 ? -21.414 -8.171 21.962 1.00 97.69 88 LEU A CA 1
ATOM 741 C C . LEU A 1 88 ? -22.040 -9.565 21.974 1.00 97.69 88 LEU A C 1
ATOM 743 O O . LEU A 1 88 ? -21.971 -10.293 20.980 1.00 97.69 88 LEU A O 1
ATOM 747 N N . TYR A 1 89 ? -22.688 -9.922 23.079 1.00 96.50 89 TYR A N 1
ATOM 748 C CA . TYR A 1 89 ? -23.309 -11.231 23.263 1.00 96.50 89 TYR A CA 1
ATOM 749 C C . TYR A 1 89 ? -24.802 -11.235 22.925 1.00 96.50 89 TYR A C 1
ATOM 751 O O . TYR A 1 89 ? -25.455 -10.202 22.751 1.00 96.50 89 TYR A O 1
ATOM 759 N N . GLN A 1 90 ? -25.376 -12.437 22.846 1.00 94.44 90 GLN A N 1
ATOM 760 C CA . GLN A 1 90 ? -26.776 -12.644 22.469 1.00 94.44 90 GLN A CA 1
ATOM 761 C C . GLN A 1 90 ? -27.786 -11.993 23.434 1.00 94.44 90 GLN A C 1
ATOM 763 O O . GLN A 1 90 ? -28.914 -11.693 23.040 1.00 94.44 90 GLN A O 1
ATOM 768 N N . ASP A 1 91 ? -27.401 -11.763 24.688 1.00 93.81 91 ASP A N 1
ATOM 769 C CA . ASP A 1 91 ? -28.201 -11.051 25.688 1.00 93.81 91 ASP A CA 1
ATOM 770 C C . ASP A 1 91 ? -28.107 -9.515 25.568 1.00 93.81 91 ASP A C 1
ATOM 772 O O . ASP A 1 91 ? -28.637 -8.801 26.419 1.00 93.81 91 ASP A O 1
ATOM 776 N N . SER A 1 92 ? -27.477 -9.018 24.495 1.00 91.75 92 SER A N 1
ATOM 777 C CA . SER A 1 92 ? -27.187 -7.606 24.228 1.00 91.75 92 SER A CA 1
ATOM 778 C C . SER A 1 92 ? -26.232 -6.947 25.225 1.00 91.75 92 SER A C 1
ATOM 780 O O . SER A 1 92 ? -26.139 -5.719 25.239 1.00 91.75 92 SER A O 1
ATOM 782 N N . ASN A 1 93 ? -25.516 -7.724 26.040 1.00 94.94 93 ASN A N 1
ATOM 783 C CA . ASN A 1 93 ? -24.462 -7.188 26.890 1.00 94.94 93 ASN A CA 1
ATOM 784 C C . ASN A 1 93 ? -23.128 -7.155 26.142 1.00 94.94 93 ASN A C 1
ATOM 786 O O . ASN A 1 93 ? -22.791 -8.082 25.403 1.00 94.94 93 ASN A O 1
ATOM 790 N N . PHE A 1 94 ? -22.366 -6.089 26.372 1.00 95.81 94 PHE A N 1
ATOM 791 C CA . PHE A 1 94 ? -20.971 -6.019 25.959 1.00 95.81 94 PHE A CA 1
ATOM 792 C C . PHE A 1 94 ? -20.095 -6.784 26.950 1.00 95.81 94 PHE A C 1
ATOM 794 O O . PHE A 1 94 ? -20.321 -6.713 28.163 1.00 95.81 94 PHE A O 1
ATOM 801 N N . GLY A 1 95 ? -19.107 -7.507 26.430 1.00 95.06 95 GLY A N 1
ATOM 802 C CA . GLY A 1 95 ? -17.995 -8.008 27.225 1.00 95.06 95 GLY A CA 1
ATOM 803 C C . GLY A 1 95 ? -16.975 -6.915 27.528 1.00 95.06 95 GLY A C 1
ATOM 804 O O . GLY A 1 95 ? -17.123 -5.758 27.130 1.00 95.06 95 GLY A O 1
ATOM 805 N N . GLU A 1 96 ? -15.929 -7.299 28.253 1.00 95.69 96 GLU A N 1
ATOM 806 C CA . GLU A 1 96 ? -14.761 -6.438 28.437 1.00 95.69 96 GLU A CA 1
ATOM 807 C C . GLU A 1 96 ? -14.066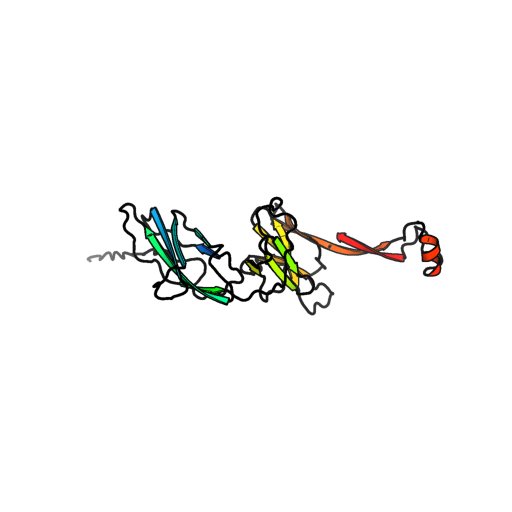 -6.211 27.088 1.00 95.69 96 GLU A C 1
ATOM 809 O O . GLU A 1 96 ? -14.106 -7.072 26.207 1.00 95.69 96 GLU A O 1
ATOM 814 N N . TYR A 1 97 ? -13.421 -5.054 26.930 1.00 97.25 97 TYR A N 1
ATOM 815 C CA . TYR A 1 97 ? -12.578 -4.813 25.761 1.00 97.25 97 TYR A CA 1
ATOM 816 C C . TYR A 1 97 ? -11.471 -5.870 25.688 1.00 97.25 97 TYR A C 1
ATOM 818 O O . TYR A 1 97 ? -10.871 -6.193 26.714 1.00 97.25 97 TYR A O 1
ATOM 826 N N . ILE A 1 98 ? -11.218 -6.383 24.481 1.00 96.56 98 ILE A N 1
ATOM 827 C CA . ILE A 1 98 ? -10.193 -7.398 24.206 1.00 96.56 98 ILE A CA 1
ATOM 828 C C . ILE A 1 98 ? -8.819 -6.861 24.625 1.00 96.56 98 ILE A C 1
ATOM 830 O O . ILE A 1 98 ? -8.170 -7.437 25.495 1.00 96.56 98 ILE A O 1
ATOM 834 N N . ASP A 1 99 ? -8.437 -5.716 24.058 1.00 96.44 99 ASP A N 1
ATOM 835 C CA . ASP A 1 99 ? -7.286 -4.910 24.465 1.00 96.44 99 ASP A CA 1
ATOM 836 C C . ASP A 1 99 ? -7.480 -3.451 23.996 1.00 96.44 99 ASP A C 1
ATOM 838 O O . ASP A 1 99 ? -8.537 -3.078 23.473 1.00 96.44 99 ASP A O 1
ATOM 842 N N . THR A 1 100 ? -6.482 -2.598 24.211 1.00 98.19 100 THR A N 1
ATOM 843 C CA . THR A 1 100 ? -6.369 -1.253 23.644 1.00 98.19 100 THR A CA 1
ATOM 844 C C . THR A 1 100 ? -4.991 -1.095 23.022 1.00 98.19 100 THR A C 1
ATOM 846 O O . THR A 1 100 ? -4.007 -0.987 23.752 1.00 98.19 100 THR A O 1
ATOM 849 N N . LEU A 1 101 ? -4.936 -1.031 21.692 1.00 98.62 101 LEU A N 1
ATOM 850 C CA . LEU A 1 101 ? -3.690 -0.811 20.957 1.00 98.62 101 LEU A CA 1
ATOM 851 C C . LEU A 1 101 ? -3.642 0.609 20.391 1.00 98.62 101 LEU A C 1
ATOM 853 O O . LEU A 1 101 ? -4.666 1.300 20.289 1.00 98.62 101 LEU A O 1
ATOM 857 N N . MET A 1 102 ? -2.449 1.040 19.998 1.00 98.62 102 MET A N 1
ATOM 858 C CA . MET A 1 102 ? -2.247 2.292 19.276 1.00 98.62 102 MET A CA 1
ATOM 859 C C . MET A 1 102 ? -1.506 2.093 17.955 1.00 98.62 102 MET A C 1
ATOM 861 O O . MET A 1 102 ? -0.710 1.176 17.826 1.00 98.62 102 MET A O 1
ATOM 865 N N . PHE A 1 103 ? -1.722 2.992 16.998 1.00 98.69 103 PHE A N 1
ATOM 866 C CA . PHE A 1 103 ? -0.930 3.068 15.769 1.00 98.69 103 PHE A CA 1
ATOM 867 C C . PHE A 1 103 ? -0.711 4.527 15.359 1.00 98.69 103 PHE A C 1
ATOM 869 O O . PHE A 1 103 ? -1.392 5.449 15.829 1.00 98.69 103 PHE A O 1
ATOM 876 N N . LEU A 1 104 ? 0.262 4.735 14.483 1.00 98.50 104 LEU A N 1
ATOM 877 C CA . LEU A 1 104 ? 0.579 6.006 13.857 1.00 98.50 104 LEU A CA 1
ATOM 878 C C . LEU A 1 104 ? 0.398 5.885 12.349 1.00 98.50 104 LEU A C 1
ATOM 880 O O . LEU A 1 104 ? 0.574 4.819 11.772 1.00 98.50 104 LEU A O 1
ATOM 884 N N . THR A 1 105 ? 0.086 6.993 11.701 1.00 98.38 105 THR A N 1
ATOM 885 C CA . THR A 1 105 ? 0.174 7.121 10.243 1.00 98.38 105 THR A CA 1
ATOM 886 C C . THR A 1 105 ? 1.406 7.946 9.900 1.00 98.38 105 THR A C 1
ATOM 888 O O . THR A 1 105 ? 1.635 8.978 10.539 1.00 98.38 105 THR A O 1
ATOM 891 N N . GLY A 1 106 ? 2.153 7.527 8.884 1.00 97.12 106 GLY A N 1
ATOM 892 C CA . GLY A 1 106 ? 3.341 8.219 8.401 1.00 97.12 106 GLY A CA 1
ATOM 893 C C . GLY A 1 106 ? 3.036 9.550 7.707 1.00 97.12 106 GLY A C 1
ATOM 894 O O . GLY A 1 106 ? 2.056 10.240 7.998 1.00 97.12 106 GLY A O 1
ATOM 895 N N . VAL A 1 107 ? 3.898 9.914 6.763 1.00 97.31 107 VAL A N 1
ATOM 896 C CA . VAL A 1 107 ? 3.781 11.139 5.962 1.00 97.31 107 VAL A CA 1
ATOM 897 C C . VAL A 1 107 ? 3.381 10.803 4.533 1.00 97.31 107 VAL A C 1
ATOM 899 O O . VAL A 1 107 ? 3.740 9.745 4.010 1.00 97.31 107 VAL A O 1
ATOM 902 N N . THR A 1 108 ? 2.703 11.738 3.871 1.00 97.44 108 THR A N 1
ATOM 903 C CA . THR A 1 108 ? 2.487 11.635 2.428 1.00 97.44 108 THR A CA 1
ATOM 904 C C . THR A 1 108 ? 3.781 11.883 1.662 1.00 97.44 108 THR A C 1
ATOM 906 O O . THR A 1 108 ? 4.545 12.778 2.040 1.00 97.44 108 THR A O 1
ATOM 909 N N . ILE A 1 109 ? 4.003 11.174 0.553 1.00 96.25 109 ILE A N 1
ATOM 910 C CA . ILE A 1 109 ? 5.216 11.359 -0.272 1.00 96.25 109 ILE A CA 1
ATOM 911 C C . ILE A 1 109 ? 4.923 11.835 -1.697 1.00 96.25 109 ILE A C 1
ATOM 913 O O . ILE A 1 109 ? 5.797 12.414 -2.351 1.00 96.25 109 ILE A O 1
ATOM 917 N N . SER A 1 110 ? 3.703 11.632 -2.190 1.00 95.00 110 SER A N 1
ATOM 918 C CA . SER A 1 110 ? 3.303 12.065 -3.517 1.00 95.00 110 SER A CA 1
ATOM 919 C C . SER A 1 110 ? 2.919 13.540 -3.574 1.00 95.00 110 SER A C 1
ATOM 921 O O . SER A 1 110 ? 2.323 14.100 -2.661 1.00 95.00 110 SER A O 1
ATOM 923 N N . ASN A 1 111 ? 3.207 14.151 -4.724 1.00 91.88 111 ASN A N 1
ATOM 924 C CA . ASN A 1 111 ? 2.721 15.478 -5.109 1.00 91.88 111 ASN A CA 1
ATOM 925 C C . ASN A 1 111 ? 1.685 15.383 -6.244 1.00 91.88 111 ASN A C 1
ATOM 927 O O . ASN A 1 111 ? 1.622 16.265 -7.103 1.00 91.88 111 ASN A O 1
ATOM 931 N N . ALA A 1 112 ? 0.951 14.270 -6.330 1.00 92.81 112 ALA A N 1
ATOM 932 C CA . ALA A 1 112 ? -0.072 14.080 -7.348 1.00 92.81 112 ALA A CA 1
ATOM 933 C C . ALA A 1 112 ? -1.195 15.122 -7.207 1.00 92.81 112 ALA A C 1
ATOM 935 O O . ALA A 1 112 ? -1.626 15.460 -6.110 1.00 92.81 112 ALA A O 1
ATOM 936 N N . GLU A 1 113 ? -1.697 15.610 -8.342 1.00 93.38 113 GLU A N 1
ATOM 937 C CA . GLU A 1 113 ? -2.843 16.517 -8.401 1.00 93.38 113 GLU A CA 1
ATOM 938 C C . GLU A 1 113 ? -3.874 15.968 -9.393 1.00 93.38 113 GLU A C 1
ATOM 940 O O . GLU A 1 113 ? -3.519 15.512 -10.485 1.00 93.38 113 GLU A O 1
ATOM 945 N N . ALA A 1 114 ? -5.161 16.050 -9.048 1.00 92.81 114 ALA A N 1
ATOM 946 C CA . ALA A 1 114 ? -6.249 15.658 -9.939 1.00 92.81 114 ALA A CA 1
ATOM 947 C C . ALA A 1 114 ? -6.951 16.883 -10.544 1.00 92.81 114 ALA A C 1
ATOM 949 O O . ALA A 1 114 ? -7.345 17.819 -9.851 1.00 92.81 114 ALA A O 1
ATOM 950 N N . THR A 1 115 ? -7.165 16.864 -11.863 1.00 93.81 115 THR A N 1
ATOM 951 C CA . THR A 1 115 ? -8.045 17.820 -12.553 1.00 93.81 115 THR A CA 1
ATOM 952 C C . THR A 1 115 ? -9.308 17.107 -13.013 1.00 93.81 115 THR A C 1
ATOM 954 O O . THR A 1 115 ? -9.270 16.269 -13.915 1.00 93.81 115 THR A O 1
ATOM 957 N N . ILE A 1 116 ? -10.447 17.466 -12.422 1.00 93.00 116 ILE A N 1
ATOM 958 C CA . ILE A 1 116 ? -11.727 16.818 -12.705 1.00 93.00 116 ILE A CA 1
ATOM 959 C C . ILE A 1 116 ? -12.464 17.577 -13.817 1.00 93.00 116 ILE A C 1
ATOM 961 O O . ILE A 1 116 ? -12.892 18.716 -13.642 1.00 93.00 116 ILE A O 1
ATOM 965 N N . PHE A 1 117 ? -12.634 16.932 -14.976 1.00 93.19 117 PHE A N 1
ATOM 966 C CA . PHE A 1 117 ? -13.373 17.503 -16.114 1.00 93.19 117 PHE A CA 1
ATOM 967 C C . PHE A 1 117 ? -14.877 17.201 -16.076 1.00 93.19 117 PHE A C 1
ATOM 969 O O . PHE A 1 117 ? -15.678 18.007 -16.551 1.00 93.19 117 PHE A O 1
ATOM 976 N N . ASN A 1 118 ? -15.267 16.032 -15.555 1.00 92.75 118 ASN A N 1
ATOM 977 C CA . ASN A 1 118 ? -16.663 15.632 -15.388 1.00 92.75 118 ASN A CA 1
ATOM 978 C C . ASN A 1 118 ? -16.806 14.608 -14.254 1.00 92.75 118 ASN A C 1
ATOM 980 O O . ASN A 1 118 ? -16.530 13.426 -14.448 1.00 92.75 118 ASN A O 1
ATOM 984 N N . GLU A 1 119 ? -17.315 15.055 -13.109 1.00 88.69 119 GLU A N 1
ATOM 985 C CA . GLU A 1 119 ? -17.560 14.218 -11.925 1.00 88.69 119 GLU A CA 1
ATOM 986 C C . GLU A 1 119 ? -18.500 13.035 -12.215 1.00 88.69 119 GLU A C 1
ATOM 988 O O . GLU A 1 119 ? -18.342 11.960 -11.649 1.00 88.69 119 GLU A O 1
ATOM 993 N N . ASN A 1 120 ? -19.433 13.172 -13.166 1.00 92.06 120 ASN A N 1
ATOM 994 C CA . ASN A 1 120 ? -20.382 12.100 -13.504 1.00 92.06 120 ASN A CA 1
ATOM 995 C C . ASN A 1 120 ? -19.781 10.994 -14.389 1.00 92.06 120 ASN A C 1
ATOM 997 O O . ASN A 1 120 ? -20.474 10.037 -14.728 1.00 92.06 120 ASN A O 1
ATOM 1001 N N . SER A 1 121 ? -18.541 11.153 -14.855 1.00 90.06 121 SER A N 1
ATOM 1002 C CA . SER A 1 121 ? -17.823 10.143 -15.649 1.00 90.06 121 SER A CA 1
ATOM 1003 C C . SER A 1 121 ? -16.711 9.461 -14.858 1.00 90.06 121 SER A C 1
ATOM 1005 O O . SER A 1 121 ? -15.873 8.782 -15.444 1.00 90.06 121 SER A O 1
ATOM 1007 N N . TYR A 1 122 ? -16.711 9.646 -13.541 1.00 86.94 122 TYR A N 1
ATOM 1008 C CA . TYR A 1 122 ? -15.822 8.948 -12.635 1.00 86.94 122 TYR A CA 1
ATOM 1009 C C . TYR A 1 122 ? -16.204 7.466 -12.528 1.00 86.94 122 TYR A C 1
ATOM 1011 O O . TYR A 1 122 ? -17.384 7.120 -12.428 1.00 86.94 122 TYR A O 1
ATOM 1019 N N . TYR A 1 123 ? -15.194 6.599 -12.563 1.00 88.50 123 TYR A N 1
ATOM 1020 C CA . TYR A 1 123 ? -15.341 5.188 -12.238 1.00 88.50 123 TYR A CA 1
ATOM 1021 C C . TYR A 1 123 ? -14.880 4.981 -10.799 1.00 88.50 123 TYR A C 1
ATOM 1023 O O . TYR A 1 123 ? -13.786 5.411 -10.449 1.00 88.50 123 TYR A O 1
ATOM 1031 N N . GLU A 1 124 ? -15.710 4.339 -9.981 1.00 90.44 124 GLU A N 1
ATOM 1032 C CA . GLU A 1 124 ? -15.405 4.086 -8.573 1.00 90.44 124 GLU A CA 1
ATOM 1033 C C . GLU A 1 124 ? -14.110 3.277 -8.417 1.00 90.44 124 GLU A C 1
ATOM 1035 O O . GLU A 1 124 ? -13.938 2.235 -9.053 1.00 90.44 124 GLU A O 1
ATOM 1040 N N . GLY A 1 125 ? -13.204 3.750 -7.561 1.00 91.25 125 GLY A N 1
ATOM 1041 C CA . GLY A 1 125 ? -11.966 3.054 -7.241 1.00 91.25 125 GLY A CA 1
ATOM 1042 C C . GLY A 1 125 ? -10.893 3.987 -6.697 1.00 91.25 125 GLY A C 1
ATOM 1043 O O . GLY A 1 125 ? -11.163 5.120 -6.315 1.00 91.25 125 GLY A O 1
ATOM 1044 N N . LEU A 1 126 ? -9.665 3.488 -6.670 1.00 93.81 126 LEU A N 1
ATOM 1045 C CA . LEU A 1 126 ? -8.468 4.263 -6.369 1.00 93.81 126 LEU A CA 1
ATOM 1046 C C . LEU A 1 126 ? -7.500 4.133 -7.545 1.00 93.81 126 LEU A C 1
ATOM 1048 O O . LEU A 1 126 ? -7.569 3.167 -8.308 1.00 93.81 126 LEU A O 1
ATOM 1052 N N . THR A 1 127 ? -6.599 5.098 -7.695 1.00 94.44 127 THR A N 1
ATOM 1053 C CA . THR A 1 127 ? -5.543 5.043 -8.711 1.00 94.44 127 THR A CA 1
ATOM 1054 C C . THR A 1 127 ? -4.228 4.686 -8.044 1.00 94.44 127 THR A C 1
ATOM 1056 O O . THR A 1 127 ? -3.742 5.450 -7.221 1.00 94.44 127 THR A O 1
ATOM 1059 N N . VAL A 1 128 ? -3.642 3.552 -8.422 1.00 94.75 128 VAL A N 1
ATOM 1060 C CA . VAL A 1 128 ? -2.276 3.169 -8.044 1.00 94.75 128 VAL A CA 1
ATOM 1061 C C . VAL A 1 128 ? -1.301 3.576 -9.148 1.00 94.75 128 VAL A C 1
ATOM 1063 O O . VAL A 1 128 ? -1.615 3.456 -10.335 1.00 94.75 128 VAL A O 1
ATOM 1066 N N . PHE A 1 129 ? -0.125 4.071 -8.774 1.00 94.88 129 PHE A N 1
ATOM 1067 C CA . PHE A 1 129 ? 0.938 4.398 -9.720 1.00 94.88 129 PHE A CA 1
ATOM 1068 C C . PHE A 1 129 ? 2.325 4.248 -9.091 1.00 94.88 129 PHE A C 1
ATOM 1070 O O . PHE A 1 129 ? 2.496 4.358 -7.878 1.00 94.88 129 PHE A O 1
ATOM 1077 N N . GLY A 1 130 ? 3.323 4.033 -9.950 1.00 94.38 130 GLY A N 1
ATOM 1078 C CA . GLY A 1 130 ? 4.740 4.092 -9.605 1.00 94.38 130 GLY A CA 1
ATOM 1079 C C . GLY A 1 130 ? 5.385 5.375 -10.137 1.00 94.38 130 GLY A C 1
ATOM 1080 O O . GLY A 1 130 ? 5.189 5.752 -11.295 1.00 94.38 130 GLY A O 1
ATOM 1081 N N . ALA A 1 131 ? 6.175 6.046 -9.306 1.00 93.31 131 ALA A N 1
ATOM 1082 C CA . ALA A 1 131 ? 6.983 7.204 -9.662 1.00 93.31 131 ALA A CA 1
ATOM 1083 C C . ALA A 1 131 ? 8.401 6.754 -10.041 1.00 93.31 131 ALA A C 1
ATOM 1085 O O . ALA A 1 131 ? 9.290 6.629 -9.203 1.00 93.31 131 ALA A O 1
ATOM 1086 N N . PHE A 1 132 ? 8.616 6.517 -11.336 1.00 86.44 132 PHE A N 1
ATOM 1087 C CA . PHE A 1 132 ? 9.833 5.879 -11.848 1.00 86.44 132 PHE A CA 1
ATOM 1088 C C . PHE A 1 132 ? 11.153 6.576 -11.464 1.00 86.44 132 PHE A C 1
ATOM 1090 O O . PHE A 1 132 ? 12.136 5.908 -11.156 1.00 86.44 132 PHE A O 1
ATOM 1097 N N . TYR A 1 133 ? 11.187 7.912 -11.473 1.00 86.94 133 TYR A N 1
ATOM 1098 C CA . TYR A 1 133 ? 12.403 8.685 -11.172 1.00 86.94 133 TYR A CA 1
ATOM 1099 C C . TYR A 1 133 ? 12.594 8.992 -9.686 1.00 86.94 133 TYR A C 1
ATOM 1101 O O . TYR A 1 133 ? 13.715 9.283 -9.269 1.00 86.94 133 TYR A O 1
ATOM 1109 N N . ASP A 1 134 ? 11.508 8.939 -8.918 1.00 91.12 134 ASP A N 1
ATOM 1110 C CA . ASP A 1 134 ? 11.502 9.222 -7.483 1.00 91.12 134 ASP A CA 1
ATOM 1111 C C . ASP A 1 134 ? 11.535 7.930 -6.647 1.00 91.12 134 ASP A C 1
ATOM 1113 O O . ASP A 1 134 ? 11.685 7.988 -5.431 1.00 91.12 134 ASP A O 1
ATOM 1117 N N . TYR A 1 135 ? 11.455 6.772 -7.312 1.00 93.25 135 TYR A N 1
ATOM 1118 C CA . TYR A 1 135 ? 11.571 5.427 -6.750 1.00 93.25 135 TYR A CA 1
ATOM 1119 C C . TYR A 1 135 ? 10.551 5.126 -5.651 1.00 93.25 135 TYR A C 1
ATOM 1121 O O . TYR A 1 135 ? 10.898 4.498 -4.663 1.00 93.25 135 TYR A O 1
ATOM 1129 N N . TYR A 1 136 ? 9.302 5.551 -5.807 1.00 95.69 136 TYR A N 1
ATOM 1130 C CA . TYR A 1 136 ? 8.231 5.189 -4.877 1.00 95.69 136 TYR A CA 1
ATOM 1131 C C . TYR A 1 136 ? 6.961 4.803 -5.625 1.00 95.69 136 TYR A C 1
ATOM 1133 O O . TYR A 1 136 ? 6.832 5.040 -6.828 1.00 95.69 136 TYR A O 1
ATOM 1141 N N . SER A 1 137 ? 5.999 4.241 -4.904 1.00 96.94 137 SER A N 1
ATOM 1142 C CA . SER A 1 137 ? 4.641 4.015 -5.391 1.00 96.94 137 SER A CA 1
ATOM 1143 C C . SER A 1 137 ? 3.631 4.634 -4.446 1.00 96.94 137 SER A C 1
ATOM 1145 O O . SER A 1 137 ? 3.888 4.746 -3.249 1.00 96.94 137 SER A O 1
ATOM 1147 N N . ALA A 1 138 ? 2.486 5.035 -4.984 1.00 97.44 138 ALA A N 1
ATOM 1148 C CA . ALA A 1 138 ? 1.400 5.586 -4.192 1.00 97.44 138 ALA A CA 1
ATOM 1149 C C . ALA A 1 138 ? 0.032 5.204 -4.763 1.00 97.44 138 ALA A C 1
ATOM 1151 O O . ALA A 1 138 ? -0.112 4.865 -5.942 1.00 97.44 138 ALA A O 1
ATOM 1152 N N . ILE A 1 139 ? -0.977 5.268 -3.898 1.00 97.31 139 ILE A N 1
ATOM 1153 C CA . ILE A 1 139 ? -2.390 5.153 -4.248 1.00 97.31 139 ILE A CA 1
ATOM 1154 C C . ILE A 1 139 ? -3.057 6.484 -3.920 1.00 97.31 139 ILE A C 1
ATOM 1156 O O . ILE A 1 139 ? -2.853 7.011 -2.831 1.00 97.31 139 ILE A O 1
ATOM 1160 N N . ILE A 1 140 ? -3.868 7.009 -4.837 1.00 97.00 140 ILE A N 1
ATOM 1161 C CA . ILE A 1 140 ? -4.622 8.256 -4.662 1.00 97.00 140 ILE A CA 1
ATOM 1162 C C . ILE A 1 140 ? -6.119 8.061 -4.913 1.00 97.00 140 ILE A C 1
ATOM 1164 O O . ILE A 1 140 ? -6.532 7.193 -5.693 1.00 97.00 140 ILE A O 1
ATOM 1168 N N . ASP A 1 141 ? -6.931 8.898 -4.272 1.00 94.94 141 ASP A N 1
ATOM 1169 C CA . ASP A 1 141 ? -8.361 9.023 -4.548 1.00 94.94 141 ASP A CA 1
ATOM 1170 C C . ASP A 1 141 ? -8.640 9.863 -5.816 1.00 94.94 141 ASP A C 1
ATOM 1172 O O . ASP A 1 141 ? -7.739 10.343 -6.510 1.00 94.94 141 ASP A O 1
ATOM 1176 N N . MET A 1 142 ? -9.924 10.071 -6.127 1.00 93.00 142 MET A N 1
ATOM 1177 C CA . MET A 1 142 ? -10.355 10.864 -7.288 1.00 93.00 142 MET A CA 1
ATOM 1178 C C . MET A 1 142 ? -9.976 12.351 -7.237 1.00 93.00 142 MET A C 1
ATOM 1180 O O . MET A 1 142 ? -10.001 13.025 -8.268 1.00 93.00 142 MET A O 1
ATOM 1184 N N . ASN A 1 143 ? -9.677 12.867 -6.047 1.00 93.31 143 ASN A N 1
ATOM 1185 C CA . ASN A 1 143 ? -9.289 14.251 -5.804 1.00 93.31 143 ASN A CA 1
ATOM 1186 C C . ASN A 1 143 ? -7.760 14.417 -5.794 1.00 93.31 143 ASN A C 1
ATOM 1188 O O . ASN A 1 143 ? -7.278 15.546 -5.735 1.00 93.31 143 ASN A O 1
ATOM 1192 N N . GLY A 1 144 ? -7.007 13.317 -5.903 1.00 94.50 144 GLY A N 1
ATOM 1193 C CA . GLY A 1 144 ? -5.551 13.305 -5.810 1.00 94.50 144 GLY A CA 1
ATOM 1194 C C . GLY A 1 144 ? -5.026 13.219 -4.377 1.00 94.50 144 GLY A C 1
ATOM 1195 O O . GLY A 1 144 ? -3.824 13.363 -4.182 1.00 94.50 144 GLY A O 1
ATOM 1196 N N . ASN A 1 145 ? -5.889 12.980 -3.384 1.00 95.75 145 ASN A N 1
ATOM 1197 C CA . ASN A 1 145 ? -5.451 12.758 -2.010 1.00 95.75 145 ASN A CA 1
ATOM 1198 C C . ASN A 1 145 ? -4.763 11.395 -1.913 1.00 95.75 145 ASN A C 1
ATOM 1200 O O . ASN A 1 145 ? -5.302 10.393 -2.388 1.00 95.75 145 ASN A O 1
ATOM 1204 N N . GLU A 1 146 ? -3.583 11.351 -1.299 1.00 98.19 146 GLU A N 1
ATOM 1205 C CA . GLU A 1 146 ? -2.836 10.109 -1.101 1.00 98.19 146 GLU A CA 1
ATOM 1206 C C . GLU A 1 146 ? -3.487 9.227 -0.029 1.00 98.19 146 GLU A C 1
ATOM 1208 O O . GLU A 1 146 ? -3.813 9.692 1.061 1.00 98.19 146 GLU A O 1
ATOM 1213 N N . ILE A 1 147 ? -3.648 7.945 -0.352 1.00 97.81 147 ILE A N 1
ATOM 1214 C CA . ILE A 1 147 ? -4.274 6.913 0.480 1.00 97.81 147 ILE A CA 1
ATOM 1215 C C . ILE A 1 147 ? -3.256 5.898 1.007 1.00 97.81 147 ILE A C 1
ATOM 1217 O O . ILE A 1 147 ? -3.428 5.382 2.109 1.00 97.81 147 ILE A O 1
ATOM 1221 N N . TRP A 1 148 ? -2.223 5.594 0.220 1.00 97.88 148 TRP A N 1
ATOM 1222 C CA . TRP A 1 148 ? -1.138 4.671 0.562 1.00 97.88 148 TRP A CA 1
ATOM 1223 C C . TRP A 1 148 ? 0.145 5.098 -0.145 1.00 97.88 148 TRP A C 1
ATOM 1225 O O . TRP A 1 148 ? 0.073 5.646 -1.251 1.00 97.88 148 TRP A O 1
ATOM 1235 N N . ASN A 1 149 ? 1.299 4.786 0.443 1.00 97.75 149 ASN A N 1
ATOM 1236 C CA . ASN A 1 149 ? 2.586 4.918 -0.220 1.00 97.75 149 ASN A CA 1
ATOM 1237 C C . ASN A 1 149 ? 3.608 3.838 0.177 1.00 97.75 149 ASN A C 1
ATOM 1239 O O . ASN A 1 149 ? 3.500 3.183 1.214 1.00 97.75 149 ASN A O 1
ATOM 1243 N N . SER A 1 150 ? 4.638 3.669 -0.656 1.00 96.88 150 SER A N 1
ATOM 1244 C CA . SER A 1 150 ? 5.709 2.696 -0.410 1.00 96.88 150 SER A CA 1
ATOM 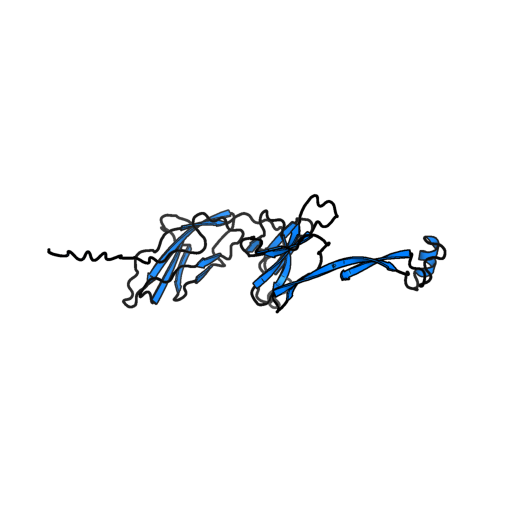1245 C C . SER A 1 150 ? 6.730 3.128 0.656 1.00 96.88 150 SER A C 1
ATOM 1247 O O . SER A 1 150 ? 7.702 2.416 0.909 1.00 96.88 150 SER A O 1
ATOM 1249 N N . GLY A 1 151 ? 6.540 4.288 1.290 1.00 94.25 151 GLY A N 1
ATOM 1250 C CA . GLY A 1 151 ? 7.446 4.851 2.286 1.00 94.25 151 GLY A CA 1
ATOM 1251 C C . GLY A 1 151 ? 8.875 4.989 1.760 1.00 94.25 151 GLY A C 1
ATOM 1252 O O . GLY A 1 151 ? 9.112 5.432 0.637 1.00 94.25 151 GLY A O 1
A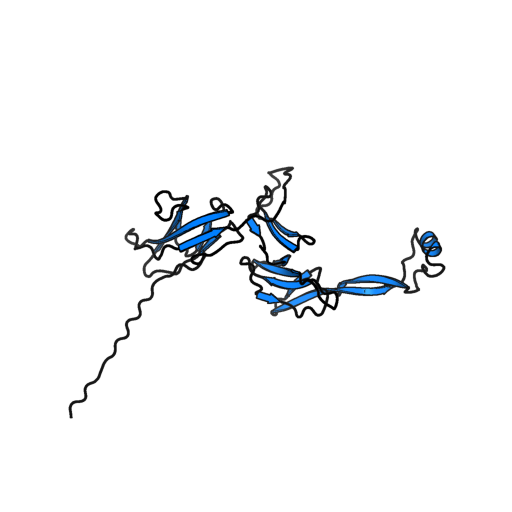TOM 1253 N N . GLU A 1 152 ? 9.845 4.575 2.576 1.00 90.56 152 GLU A N 1
ATOM 1254 C CA . GLU A 1 152 ? 11.263 4.542 2.192 1.00 90.56 152 GLU A CA 1
ATOM 1255 C C . GLU A 1 152 ? 11.639 3.318 1.337 1.00 90.56 152 GLU A C 1
ATOM 1257 O O . GLU A 1 152 ? 12.769 3.241 0.845 1.00 90.56 152 GLU A O 1
ATOM 1262 N N . GLN A 1 153 ? 10.732 2.348 1.160 1.00 92.38 153 GLN A N 1
ATOM 1263 C CA . GLN A 1 153 ? 10.995 1.199 0.297 1.00 92.38 153 GLN A CA 1
ATOM 1264 C C . GLN A 1 153 ? 10.931 1.650 -1.162 1.00 92.38 153 GLN A C 1
ATOM 1266 O O . GLN A 1 153 ? 9.889 2.158 -1.595 1.00 92.38 153 GLN A O 1
ATOM 1271 N N . PRO A 1 154 ? 12.008 1.453 -1.948 1.00 94.31 154 PRO A N 1
ATOM 1272 C CA . PRO A 1 154 ? 12.097 2.032 -3.273 1.00 94.31 154 PRO A CA 1
ATOM 1273 C C . PRO A 1 154 ? 11.360 1.174 -4.315 1.00 94.31 154 PRO A C 1
ATOM 1275 O O . PRO A 1 154 ? 11.972 0.628 -5.234 1.00 94.31 154 PRO A O 1
ATOM 1278 N N . ILE A 1 155 ? 10.057 0.977 -4.112 1.00 94.88 155 ILE A N 1
ATOM 1279 C CA . ILE A 1 155 ? 9.201 0.081 -4.890 1.00 94.88 155 ILE A CA 1
ATOM 1280 C C . ILE A 1 155 ? 8.472 0.882 -5.966 1.00 94.88 155 ILE A C 1
ATOM 1282 O O . ILE A 1 155 ? 7.830 1.891 -5.677 1.00 94.88 155 ILE A O 1
ATOM 1286 N N . ILE A 1 156 ? 8.528 0.407 -7.207 1.00 94.62 156 ILE A N 1
ATOM 1287 C CA . ILE A 1 156 ? 7.825 0.974 -8.358 1.00 94.62 156 ILE A CA 1
ATOM 1288 C C . ILE A 1 156 ? 6.778 -0.037 -8.823 1.00 94.62 156 ILE A C 1
ATOM 1290 O O . ILE A 1 156 ? 7.113 -1.134 -9.261 1.00 94.62 156 ILE A O 1
ATOM 1294 N N . PHE A 1 157 ? 5.512 0.352 -8.732 1.00 94.62 157 PHE A N 1
ATOM 1295 C CA . PHE A 1 157 ? 4.362 -0.447 -9.132 1.00 94.62 157 PHE A CA 1
ATOM 1296 C C . PHE A 1 157 ? 4.348 -0.698 -10.642 1.00 94.62 157 PHE A C 1
ATOM 1298 O O . PHE A 1 157 ? 4.474 0.245 -11.429 1.00 94.62 157 PHE A O 1
ATOM 1305 N N . TYR A 1 158 ? 4.109 -1.952 -11.034 1.00 93.12 158 TYR A N 1
ATOM 1306 C CA . TYR A 1 158 ? 3.870 -2.353 -12.422 1.00 93.12 158 TYR A CA 1
ATOM 1307 C C . TYR A 1 158 ? 2.428 -2.791 -12.643 1.00 93.12 158 TYR A C 1
ATOM 1309 O O . TYR A 1 158 ? 1.755 -2.251 -13.524 1.00 93.12 158 TYR A O 1
ATOM 1317 N N . ASN A 1 159 ? 1.936 -3.755 -11.863 1.00 91.56 159 ASN A N 1
ATOM 1318 C CA . ASN A 1 159 ? 0.567 -4.239 -11.991 1.00 91.56 159 ASN A CA 1
ATOM 1319 C C . ASN A 1 159 ? 0.049 -4.889 -10.697 1.00 91.56 159 ASN A C 1
ATOM 1321 O O . ASN A 1 159 ? 0.745 -5.017 -9.690 1.00 91.56 159 ASN A O 1
ATOM 1325 N N . THR A 1 160 ? -1.221 -5.278 -10.750 1.00 92.00 160 THR A N 1
ATOM 1326 C CA . THR A 1 160 ? -1.898 -6.070 -9.727 1.00 92.00 160 THR A CA 1
ATOM 1327 C C . THR A 1 160 ? -2.767 -7.125 -10.404 1.00 92.00 160 THR A C 1
ATOM 1329 O O . THR A 1 160 ? -3.118 -6.985 -11.582 1.00 92.00 160 THR A O 1
ATOM 1332 N N . ASP A 1 161 ? -3.123 -8.178 -9.677 1.00 89.12 161 ASP A N 1
ATOM 1333 C CA . ASP A 1 161 ? -4.041 -9.208 -10.150 1.00 89.12 161 ASP A CA 1
ATOM 1334 C C . ASP A 1 161 ? -5.463 -9.056 -9.570 1.00 89.12 161 ASP A C 1
ATOM 1336 O O . ASP A 1 161 ? -5.797 -8.105 -8.864 1.00 89.12 161 ASP A O 1
ATOM 1340 N N . TYR A 1 162 ? -6.344 -10.012 -9.879 1.00 86.81 162 TYR A N 1
ATOM 1341 C CA . TYR A 1 162 ? -7.719 -10.018 -9.361 1.00 86.81 162 TYR A CA 1
ATOM 1342 C C . TYR A 1 162 ? -7.822 -10.370 -7.869 1.00 86.81 162 TYR A C 1
ATOM 1344 O O . TYR A 1 162 ? -8.915 -10.270 -7.306 1.00 86.81 162 TYR A O 1
ATOM 1352 N N . TYR A 1 163 ? -6.727 -10.811 -7.248 1.00 87.06 163 TYR A N 1
ATOM 1353 C CA . TYR A 1 163 ? -6.652 -11.170 -5.835 1.00 87.06 163 TYR A CA 1
ATOM 1354 C C . TYR A 1 163 ? -6.028 -10.055 -4.984 1.00 87.06 163 TYR A C 1
ATOM 1356 O O . TYR A 1 163 ? -6.025 -10.170 -3.761 1.00 87.06 163 TYR A O 1
ATOM 1364 N N . GLY A 1 164 ? -5.579 -8.960 -5.608 1.00 84.50 164 GLY A N 1
ATOM 1365 C CA . GLY A 1 164 ? -4.972 -7.820 -4.926 1.00 84.50 164 GLY A CA 1
ATOM 1366 C C . GLY A 1 164 ? -3.502 -8.038 -4.574 1.00 84.50 164 GLY A C 1
ATOM 1367 O O . GLY A 1 164 ? -3.002 -7.378 -3.668 1.00 84.50 164 GLY A O 1
ATOM 1368 N N . GLN A 1 165 ? -2.817 -8.957 -5.260 1.00 91.69 165 GLN A N 1
ATOM 1369 C CA . GLN A 1 165 ? -1.364 -9.102 -5.170 1.00 91.69 165 GLN A CA 1
ATOM 1370 C C . GLN A 1 165 ? -0.705 -7.961 -5.949 1.00 91.69 165 GLN A C 1
ATOM 1372 O O . GLN A 1 165 ? -1.217 -7.555 -6.999 1.00 91.69 165 GLN A O 1
ATOM 1377 N N . TYR A 1 166 ? 0.399 -7.418 -5.435 1.00 94.69 166 TYR A N 1
ATOM 1378 C CA . TYR A 1 166 ? 1.091 -6.289 -6.053 1.00 94.69 166 TYR A CA 1
ATOM 1379 C C . TYR A 1 166 ? 2.431 -6.726 -6.616 1.00 94.69 166 TYR A C 1
ATOM 1381 O O . TYR A 1 166 ? 3.229 -7.383 -5.947 1.00 94.69 166 TYR A O 1
ATOM 1389 N N . TYR A 1 167 ? 2.677 -6.306 -7.851 1.00 95.12 167 TYR A N 1
ATOM 1390 C CA . TYR A 1 167 ? 3.879 -6.629 -8.591 1.00 95.12 167 TYR A CA 1
ATOM 1391 C C . TYR A 1 167 ? 4.526 -5.349 -9.093 1.00 95.12 167 TYR A C 1
ATOM 1393 O O . TYR A 1 167 ? 3.865 -4.391 -9.511 1.00 95.12 167 TYR A O 1
ATOM 1401 N N . GLY A 1 168 ? 5.845 -5.328 -9.050 1.00 94.12 168 GLY A N 1
ATOM 1402 C CA . GLY A 1 168 ? 6.618 -4.153 -9.399 1.00 94.12 168 GLY A CA 1
ATOM 1403 C C . GLY A 1 168 ? 8.092 -4.473 -9.472 1.00 94.12 168 GLY A C 1
ATOM 1404 O O . GLY A 1 168 ? 8.486 -5.630 -9.629 1.00 94.12 168 GLY A O 1
ATOM 1405 N N . CYS A 1 169 ? 8.909 -3.447 -9.295 1.00 93.44 169 CYS A N 1
ATOM 1406 C CA . CYS A 1 169 ? 10.324 -3.623 -9.035 1.00 93.44 169 CYS A CA 1
ATOM 1407 C C . CYS A 1 169 ? 10.755 -2.880 -7.775 1.00 93.44 169 CYS A C 1
ATOM 1409 O O . CYS A 1 169 ? 10.194 -1.849 -7.411 1.00 93.44 169 CYS A O 1
ATOM 1411 N N . GLN A 1 170 ? 11.789 -3.396 -7.125 1.00 93.75 170 GLN A N 1
ATOM 1412 C CA . GLN A 1 170 ? 12.559 -2.669 -6.134 1.00 93.75 170 GLN A CA 1
ATOM 1413 C C . GLN A 1 170 ? 13.780 -2.064 -6.828 1.00 93.75 170 GLN A C 1
ATOM 1415 O O . GLN A 1 170 ? 14.571 -2.779 -7.451 1.00 93.75 170 GLN A O 1
ATOM 1420 N N . TYR A 1 171 ? 13.952 -0.748 -6.715 1.00 92.31 171 TYR A N 1
ATOM 1421 C CA . TYR A 1 171 ? 15.147 -0.084 -7.213 1.00 92.31 171 TYR A CA 1
ATOM 1422 C C . TYR A 1 171 ? 16.349 -0.379 -6.308 1.00 92.31 171 TYR A C 1
ATOM 1424 O O . TYR A 1 171 ? 16.347 -0.107 -5.106 1.00 92.31 171 TYR A O 1
ATOM 1432 N N . LEU A 1 172 ? 17.411 -0.907 -6.910 1.00 89.88 172 LEU A N 1
ATOM 1433 C CA . LEU A 1 172 ? 18.657 -1.270 -6.255 1.00 89.88 172 LEU A CA 1
ATOM 1434 C C . LEU A 1 172 ? 19.792 -0.397 -6.791 1.00 89.88 172 LEU A C 1
ATOM 1436 O O . LEU A 1 172 ? 20.266 -0.568 -7.912 1.00 89.88 172 LEU A O 1
ATOM 1440 N N . SER A 1 173 ? 20.283 0.534 -5.973 1.00 87.81 173 SER A N 1
ATOM 1441 C CA . SER A 1 173 ? 21.406 1.388 -6.373 1.00 87.81 173 SER A CA 1
ATOM 1442 C C . SER A 1 173 ? 22.728 0.608 -6.465 1.00 87.81 173 SER A C 1
ATOM 1444 O O . SER A 1 173 ? 22.986 -0.300 -5.675 1.00 87.81 173 SER A O 1
ATOM 1446 N N . GLY A 1 174 ? 23.604 0.999 -7.397 1.00 84.44 174 GLY A N 1
ATOM 1447 C CA . GLY A 1 174 ? 24.986 0.503 -7.449 1.00 84.44 174 GLY A CA 1
ATOM 1448 C C . GLY A 1 174 ? 25.169 -0.910 -8.015 1.00 84.44 174 GLY A C 1
ATOM 1449 O O . GLY A 1 174 ? 26.209 -1.519 -7.764 1.00 84.44 174 GLY A O 1
ATOM 1450 N N . GLN A 1 175 ? 24.199 -1.423 -8.777 1.00 81.81 175 GLN A N 1
ATOM 1451 C CA . GLN A 1 175 ? 24.296 -2.742 -9.403 1.00 81.81 175 GLN A CA 1
ATOM 1452 C C . GLN A 1 175 ? 25.400 -2.771 -10.478 1.00 81.81 175 GLN A C 1
ATOM 1454 O O . GLN A 1 175 ? 25.403 -1.915 -11.369 1.00 81.81 175 GLN A O 1
ATOM 1459 N N . PRO A 1 176 ? 26.355 -3.721 -10.403 1.00 76.81 176 PRO A N 1
ATOM 1460 C CA . PRO A 1 176 ? 27.533 -3.751 -11.276 1.00 76.81 176 PRO A CA 1
ATOM 1461 C C . PRO A 1 176 ? 27.183 -4.022 -12.742 1.00 76.81 176 PRO A C 1
ATOM 1463 O O . PRO A 1 176 ? 27.898 -3.559 -13.631 1.00 76.81 176 PRO A O 1
ATOM 1466 N N . ASP A 1 177 ? 26.074 -4.722 -12.971 1.00 77.69 177 ASP A N 1
ATOM 1467 C CA . ASP A 1 177 ? 25.643 -5.188 -14.288 1.00 77.69 177 ASP A CA 1
ATOM 1468 C C . ASP A 1 177 ? 24.587 -4.266 -14.928 1.00 77.69 177 ASP A C 1
ATOM 1470 O O . ASP A 1 177 ? 24.129 -4.524 -16.034 1.00 77.69 177 ASP A O 1
ATOM 1474 N N . GLY A 1 178 ? 24.221 -3.161 -14.261 1.00 78.69 178 GLY A N 1
ATOM 1475 C CA . GLY A 1 178 ? 23.214 -2.206 -14.747 1.00 78.69 178 GLY A CA 1
ATOM 1476 C C . GLY A 1 178 ? 21.759 -2.597 -14.458 1.00 78.69 178 GLY A C 1
ATOM 1477 O O . GLY A 1 178 ? 20.852 -1.828 -14.766 1.00 78.69 178 GLY A O 1
ATOM 1478 N N . ASN A 1 179 ? 21.531 -3.743 -13.811 1.00 84.06 179 ASN A N 1
ATOM 1479 C CA . ASN A 1 179 ? 20.203 -4.246 -13.450 1.00 84.06 179 ASN A CA 1
ATOM 1480 C C . ASN A 1 179 ? 19.650 -3.551 -12.199 1.00 84.06 179 ASN A C 1
ATOM 1482 O O . ASN A 1 179 ? 19.577 -4.138 -11.125 1.00 84.06 179 ASN A O 1
ATOM 1486 N N . PHE A 1 180 ? 19.302 -2.270 -12.315 1.00 87.38 180 PHE A N 1
ATOM 1487 C CA . PHE A 1 180 ? 18.860 -1.471 -11.167 1.00 87.38 180 PHE A CA 1
ATOM 1488 C C . PHE A 1 180 ? 17.430 -1.762 -10.703 1.00 87.38 180 PHE A C 1
ATOM 1490 O O . PHE A 1 180 ? 17.044 -1.262 -9.653 1.00 87.38 180 PHE A O 1
ATOM 1497 N N . TYR A 1 181 ? 16.646 -2.530 -11.457 1.00 89.25 181 TYR A N 1
ATOM 1498 C CA . TYR A 1 181 ? 15.245 -2.811 -11.150 1.00 89.25 181 TYR A CA 1
ATOM 1499 C C . TYR A 1 181 ? 15.070 -4.307 -10.966 1.00 89.25 181 TYR A C 1
ATOM 1501 O O . TYR A 1 181 ? 15.153 -5.065 -11.927 1.00 89.25 181 TYR A O 1
ATOM 1509 N N . ASN A 1 182 ? 14.879 -4.711 -9.715 1.00 91.12 182 ASN A N 1
ATOM 1510 C CA . ASN A 1 182 ? 14.668 -6.101 -9.357 1.00 91.12 182 ASN A CA 1
ATOM 1511 C C . ASN A 1 182 ? 13.170 -6.372 -9.259 1.00 91.12 182 ASN A C 1
ATOM 1513 O O . ASN A 1 182 ? 12.520 -5.769 -8.409 1.00 91.12 182 ASN A O 1
ATOM 1517 N N . GLY A 1 183 ? 12.623 -7.247 -10.098 1.00 93.31 183 GLY A N 1
ATOM 1518 C CA . GLY A 1 183 ? 11.217 -7.649 -10.046 1.00 93.31 183 GLY A CA 1
ATOM 1519 C C . GLY A 1 183 ? 10.830 -8.223 -8.680 1.00 93.31 183 GLY A C 1
ATOM 1520 O O . GLY A 1 183 ? 11.528 -9.087 -8.141 1.00 93.31 183 GLY A O 1
ATOM 1521 N N . VAL A 1 184 ? 9.726 -7.731 -8.113 1.00 94.31 184 VAL A N 1
ATOM 1522 C CA . VAL A 1 184 ? 9.230 -8.119 -6.786 1.00 94.31 184 VAL A CA 1
ATOM 1523 C C . VAL A 1 184 ? 7.716 -8.298 -6.759 1.00 94.31 184 VAL A C 1
ATOM 1525 O O . VAL A 1 184 ? 6.970 -7.585 -7.430 1.00 94.31 184 VAL A O 1
ATOM 1528 N N . GLU A 1 185 ? 7.283 -9.234 -5.921 1.00 95.62 185 GLU A N 1
ATOM 1529 C CA . GLU A 1 185 ? 5.938 -9.295 -5.351 1.00 95.62 185 GLU A CA 1
ATOM 1530 C C . GLU A 1 185 ? 5.992 -8.660 -3.956 1.00 95.62 185 GLU A C 1
ATOM 1532 O O . GLU A 1 185 ? 6.907 -8.953 -3.175 1.00 95.62 185 GLU A O 1
ATOM 1537 N N . TYR A 1 186 ? 5.037 -7.792 -3.633 1.00 94.94 186 TYR A N 1
ATOM 1538 C CA . TYR A 1 186 ? 5.033 -7.069 -2.364 1.00 94.94 186 TYR A CA 1
ATOM 1539 C C . TYR A 1 186 ? 3.629 -6.875 -1.782 1.00 94.94 186 TYR A C 1
ATOM 1541 O O . TYR A 1 186 ? 2.621 -6.986 -2.480 1.00 94.94 186 TYR A O 1
ATOM 1549 N N . SER A 1 187 ? 3.565 -6.604 -0.478 1.00 93.06 187 SER A N 1
ATOM 1550 C CA . SER A 1 187 ? 2.323 -6.323 0.251 1.00 93.06 187 SER A CA 1
ATOM 1551 C C . SER A 1 187 ? 2.065 -4.816 0.398 1.00 93.06 187 SER A C 1
ATOM 1553 O O . SER A 1 187 ? 2.960 -3.990 0.214 1.00 93.06 187 SER A O 1
ATOM 1555 N N . LEU A 1 188 ? 0.844 -4.444 0.799 1.00 89.81 188 LEU A N 1
ATOM 1556 C CA . LEU A 1 188 ? 0.519 -3.062 1.189 1.00 89.81 188 LEU A CA 1
ATOM 1557 C C . LEU A 1 188 ? 1.231 -2.613 2.477 1.00 89.81 188 LEU A C 1
ATOM 1559 O O . LEU A 1 188 ? 1.336 -1.417 2.725 1.00 89.81 188 LEU A O 1
ATOM 1563 N N . ASP A 1 189 ? 1.788 -3.544 3.248 1.00 89.69 189 ASP A N 1
ATOM 1564 C CA . ASP A 1 189 ? 2.639 -3.236 4.403 1.00 89.69 189 ASP A CA 1
ATOM 1565 C C . ASP A 1 189 ? 4.101 -2.974 3.972 1.00 89.69 189 ASP A C 1
ATOM 1567 O O . ASP A 1 189 ? 5.002 -2.866 4.800 1.00 89.69 189 ASP A O 1
ATOM 1571 N N . ASN A 1 190 ? 4.350 -2.850 2.659 1.00 90.81 190 ASN A N 1
ATOM 1572 C CA . ASN A 1 190 ? 5.663 -2.650 2.039 1.00 90.81 190 ASN A CA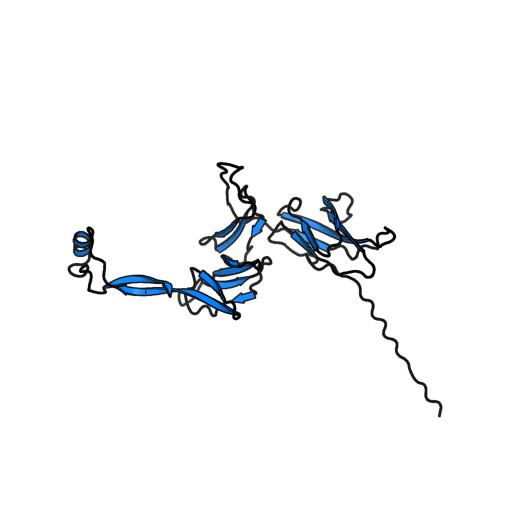 1
ATOM 1573 C C . ASN A 1 190 ? 6.648 -3.807 2.270 1.00 90.81 190 ASN A C 1
ATOM 1575 O O . ASN A 1 190 ? 7.866 -3.637 2.155 1.00 90.81 190 ASN A O 1
ATOM 1579 N N . GLU A 1 191 ? 6.133 -5.002 2.557 1.00 93.00 191 GLU A N 1
ATOM 1580 C CA . GLU A 1 191 ? 6.940 -6.210 2.696 1.00 93.00 191 GLU A CA 1
ATOM 1581 C C . GLU A 1 191 ? 7.193 -6.846 1.328 1.00 93.00 191 GLU A C 1
ATOM 1583 O O . GLU A 1 191 ? 6.267 -7.037 0.540 1.00 93.00 191 GLU A O 1
ATOM 1588 N N . ILE A 1 192 ? 8.444 -7.222 1.054 1.00 94.56 192 ILE A N 1
ATOM 1589 C CA . ILE A 1 192 ? 8.789 -8.013 -0.131 1.00 94.56 192 ILE A CA 1
ATOM 1590 C C . ILE A 1 192 ? 8.457 -9.480 0.149 1.00 94.56 192 ILE A C 1
ATOM 1592 O O . ILE A 1 192 ? 9.109 -10.123 0.975 1.00 94.56 192 ILE A O 1
ATOM 1596 N N . ILE A 1 193 ? 7.463 -10.006 -0.561 1.00 94.94 193 ILE A N 1
ATOM 1597 C CA . ILE A 1 193 ? 7.002 -11.395 -0.449 1.00 94.94 193 ILE A CA 1
ATOM 1598 C C . ILE A 1 193 ? 7.915 -12.306 -1.274 1.00 94.94 193 ILE A C 1
ATOM 1600 O O . ILE A 1 193 ? 8.348 -13.369 -0.819 1.00 94.94 193 ILE A O 1
ATOM 1604 N N . TRP A 1 194 ? 8.259 -11.854 -2.480 1.00 94.56 194 TRP A N 1
ATOM 1605 C CA . TRP A 1 194 ? 9.134 -12.562 -3.403 1.00 94.56 194 TRP A CA 1
ATOM 1606 C C . TRP A 1 194 ? 9.964 -11.574 -4.225 1.00 94.56 194 TRP A C 1
ATOM 1608 O O . TRP A 1 194 ? 9.515 -10.472 -4.529 1.00 94.56 194 TRP A O 1
ATOM 1618 N N . ALA A 1 195 ? 11.178 -11.974 -4.604 1.00 93.00 195 ALA A N 1
ATOM 1619 C CA . ALA A 1 195 ? 12.068 -11.180 -5.443 1.00 93.00 195 ALA A CA 1
ATOM 1620 C C . ALA A 1 195 ? 12.808 -12.063 -6.450 1.00 93.00 195 ALA A C 1
ATOM 1622 O O . ALA A 1 195 ? 13.222 -13.181 -6.119 1.00 93.00 195 ALA A O 1
ATOM 1623 N N . GLU A 1 196 ? 13.012 -11.552 -7.663 1.00 90.56 196 GLU A N 1
ATOM 1624 C CA . GLU A 1 196 ? 13.789 -12.259 -8.676 1.00 90.56 196 GLU A CA 1
ATOM 1625 C C . GLU A 1 196 ? 15.301 -12.216 -8.355 1.00 90.56 196 GLU A C 1
ATOM 1627 O O . GLU A 1 196 ? 15.747 -11.456 -7.491 1.00 90.56 196 GLU A O 1
ATOM 1632 N N . PRO A 1 197 ? 16.132 -13.026 -9.037 1.00 87.88 197 PRO A N 1
ATOM 1633 C CA . PRO A 1 197 ? 17.577 -13.080 -8.791 1.00 87.88 197 PRO A CA 1
ATOM 1634 C C . PRO A 1 197 ? 18.383 -11.824 -9.193 1.00 87.88 197 PRO A C 1
ATOM 1636 O O . PRO A 1 197 ? 19.600 -11.824 -9.021 1.00 87.88 197 PRO A O 1
ATOM 1639 N N . SER A 1 198 ? 17.746 -10.791 -9.763 1.00 85.25 198 SER A N 1
ATOM 1640 C CA . SER A 1 198 ? 18.373 -9.584 -10.347 1.00 85.25 198 SER A CA 1
ATOM 1641 C C . SER A 1 198 ? 19.380 -9.835 -11.489 1.00 85.25 198 SER A C 1
ATOM 1643 O O . SER A 1 198 ? 20.285 -9.031 -11.723 1.00 85.25 198 SER A O 1
ATOM 1645 N N . GLU A 1 199 ? 19.257 -10.953 -12.210 1.00 84.31 199 GLU A N 1
ATOM 1646 C CA . GLU A 1 199 ? 20.196 -11.325 -13.285 1.00 84.31 199 GLU A CA 1
ATOM 1647 C C . GLU A 1 199 ? 19.958 -10.582 -14.611 1.00 84.31 199 GLU A C 1
ATOM 1649 O O . GLU A 1 199 ? 20.884 -10.453 -15.412 1.00 84.31 199 GLU A O 1
ATOM 1654 N N . GLU A 1 200 ? 18.751 -10.066 -14.845 1.00 83.38 200 GLU A N 1
ATOM 1655 C CA . GLU A 1 200 ? 18.349 -9.369 -16.074 1.00 83.38 200 GLU A CA 1
ATOM 1656 C C . GLU A 1 200 ? 17.596 -8.071 -15.722 1.00 83.38 200 GLU A C 1
ATOM 1658 O O . GLU A 1 200 ? 17.077 -7.924 -14.615 1.00 83.38 200 GLU A O 1
ATOM 1663 N N . PHE A 1 201 ? 17.539 -7.118 -16.655 1.00 81.94 201 PHE A N 1
ATOM 1664 C CA . PHE A 1 201 ? 16.871 -5.828 -16.457 1.00 81.94 201 PHE A CA 1
ATOM 1665 C C . PHE A 1 201 ? 15.360 -5.940 -16.713 1.00 81.94 201 PHE A C 1
ATOM 1667 O O . PHE A 1 201 ? 14.892 -5.844 -17.850 1.00 81.94 201 PHE A O 1
ATOM 1674 N N . ASN A 1 202 ? 14.595 -6.157 -15.643 1.00 79.56 202 ASN A N 1
ATOM 1675 C CA . ASN A 1 202 ? 13.148 -6.354 -15.677 1.00 79.56 202 ASN A CA 1
ATOM 1676 C C . ASN A 1 202 ? 12.403 -5.051 -15.353 1.00 79.56 202 ASN A C 1
ATOM 1678 O O . ASN A 1 202 ? 12.141 -4.726 -14.196 1.00 79.56 202 ASN A O 1
ATOM 1682 N N . HIS A 1 203 ? 12.121 -4.268 -16.395 1.00 77.56 203 HIS A N 1
ATOM 1683 C CA . HIS A 1 203 ? 11.621 -2.898 -16.255 1.00 77.56 203 HIS A CA 1
ATOM 1684 C C . HIS A 1 203 ? 10.137 -2.712 -16.632 1.00 77.56 203 HIS A C 1
ATOM 1686 O O . HIS A 1 203 ? 9.541 -1.690 -16.288 1.00 77.56 203 HIS A O 1
ATOM 1692 N N . HIS A 1 204 ? 9.536 -3.657 -17.361 1.00 77.12 204 HIS A N 1
ATOM 1693 C CA . HIS A 1 204 ? 8.241 -3.439 -18.017 1.00 77.12 204 HIS A CA 1
ATOM 1694 C C . HIS A 1 204 ? 7.065 -4.124 -17.329 1.00 77.12 204 HIS A C 1
ATOM 1696 O O . HIS A 1 204 ? 6.126 -3.457 -16.897 1.00 77.12 204 HIS A O 1
ATOM 1702 N N . GLU A 1 205 ? 7.080 -5.453 -17.284 1.00 85.50 205 GLU A N 1
ATOM 1703 C CA . GLU A 1 205 ? 5.968 -6.243 -16.771 1.00 85.50 205 GLU A CA 1
ATOM 1704 C C . GLU A 1 205 ? 6.509 -7.413 -15.965 1.00 85.50 205 GLU A C 1
ATOM 1706 O O . GLU A 1 205 ? 7.379 -8.154 -16.422 1.00 85.50 205 GLU A O 1
ATOM 1711 N N . PHE A 1 206 ? 5.953 -7.572 -14.770 1.00 88.88 206 PHE A N 1
ATOM 1712 C CA . PHE A 1 206 ? 6.243 -8.666 -13.866 1.00 88.88 206 PHE A CA 1
ATOM 1713 C C . PHE A 1 206 ? 4.913 -9.224 -13.360 1.00 88.88 206 PHE A C 1
ATOM 1715 O O . PHE A 1 206 ? 4.076 -8.461 -12.882 1.00 88.88 206 PHE A O 1
ATOM 1722 N N . ILE A 1 207 ? 4.680 -10.525 -13.537 1.00 91.25 207 ILE A N 1
ATOM 1723 C CA . ILE A 1 207 ? 3.443 -11.199 -13.120 1.00 91.25 207 ILE A CA 1
ATOM 1724 C C . ILE A 1 207 ? 3.729 -12.580 -12.545 1.00 91.25 207 ILE A C 1
ATOM 1726 O O . ILE A 1 207 ? 4.676 -13.260 -12.951 1.00 91.25 207 ILE A O 1
ATOM 1730 N N . GLU A 1 208 ? 2.834 -13.044 -11.681 1.00 92.62 208 GLU A N 1
ATOM 1731 C CA . GLU A 1 208 ? 2.724 -14.457 -11.337 1.00 92.62 208 GLU A CA 1
ATOM 1732 C C . GLU A 1 208 ? 1.824 -15.192 -12.350 1.00 92.62 208 GLU A C 1
ATOM 1734 O O . GLU A 1 208 ? 0.758 -14.727 -12.759 1.00 92.62 208 GLU A O 1
ATOM 1739 N N . LEU A 1 209 ? 2.257 -16.372 -12.784 1.00 92.25 209 LEU A N 1
ATOM 1740 C CA . LEU A 1 209 ? 1.503 -17.265 -13.656 1.00 92.25 209 LEU A CA 1
ATOM 1741 C C . LEU A 1 209 ? 0.647 -18.237 -12.825 1.00 92.25 209 LEU A C 1
ATOM 1743 O O . LEU A 1 209 ? 1.039 -18.614 -11.724 1.00 92.25 209 LEU A O 1
ATOM 1747 N N . PRO A 1 210 ? -0.443 -18.809 -13.382 1.00 91.31 210 PRO A N 1
ATOM 1748 C CA . PRO A 1 210 ? -1.334 -19.725 -12.649 1.00 91.31 210 PRO A CA 1
ATOM 1749 C C . PRO A 1 210 ? -0.690 -20.997 -12.068 1.00 91.31 210 PRO A C 1
ATOM 1751 O O . PRO A 1 210 ? -1.353 -21.765 -11.375 1.00 91.31 210 PRO A O 1
ATOM 1754 N N . ASN A 1 211 ? 0.565 -21.288 -12.415 1.00 93.69 211 ASN A N 1
ATOM 1755 C CA . ASN A 1 211 ? 1.336 -22.415 -11.893 1.00 93.69 211 ASN A CA 1
ATOM 1756 C C . ASN A 1 211 ? 2.316 -22.020 -10.769 1.00 93.69 211 ASN A C 1
ATOM 1758 O O . ASN A 1 211 ? 3.115 -22.871 -10.378 1.00 93.69 211 ASN A O 1
ATOM 1762 N N . GLY A 1 212 ? 2.270 -20.773 -10.288 1.00 90.81 212 GLY A N 1
ATOM 1763 C CA . GLY A 1 212 ? 3.150 -20.229 -9.248 1.00 90.81 212 GLY A CA 1
ATOM 1764 C C . GLY A 1 212 ? 4.554 -19.851 -9.731 1.00 90.81 212 GLY A C 1
ATOM 1765 O O . GLY A 1 212 ? 5.445 -19.633 -8.918 1.00 90.81 212 GLY A O 1
ATOM 1766 N N . ASN A 1 213 ? 4.796 -19.845 -11.047 1.00 92.81 213 ASN A N 1
ATOM 1767 C CA . ASN A 1 213 ? 6.033 -19.298 -11.608 1.00 92.81 213 ASN A CA 1
ATOM 1768 C C . ASN A 1 213 ? 5.844 -17.826 -11.952 1.00 92.81 213 ASN A C 1
ATOM 1770 O O . ASN A 1 213 ? 4.749 -17.414 -12.312 1.00 92.81 213 ASN A O 1
ATOM 1774 N N . TYR A 1 214 ? 6.939 -17.080 -11.974 1.00 91.75 214 TYR A N 1
ATOM 1775 C CA . TYR A 1 214 ? 6.937 -15.682 -12.379 1.00 91.75 214 TYR A CA 1
ATOM 1776 C C . TYR A 1 214 ? 7.339 -15.513 -13.843 1.00 91.75 214 TYR A C 1
ATOM 1778 O O . TYR A 1 214 ? 8.178 -16.257 -14.360 1.00 91.75 214 TYR A O 1
ATOM 1786 N N . LEU A 1 215 ? 6.733 -14.530 -14.504 1.00 90.88 215 LEU A N 1
ATOM 1787 C CA . LEU A 1 215 ? 7.127 -14.047 -15.821 1.00 90.88 215 LEU A CA 1
ATOM 1788 C C . LEU A 1 215 ? 7.522 -12.578 -15.691 1.00 90.88 215 LEU A C 1
ATOM 1790 O O . LEU A 1 215 ? 6.708 -11.752 -15.285 1.00 90.88 215 LEU A O 1
ATOM 1794 N N . GLY A 1 216 ? 8.764 -12.282 -16.057 1.00 88.62 216 GLY A N 1
ATOM 1795 C CA . GLY A 1 216 ? 9.254 -10.932 -16.294 1.00 88.62 216 GLY A CA 1
ATOM 1796 C C . GLY A 1 216 ? 9.485 -10.719 -17.784 1.00 88.62 216 GLY A C 1
ATOM 1797 O O . GLY A 1 216 ? 9.867 -11.664 -18.479 1.00 88.62 216 GLY A O 1
ATOM 1798 N N . ILE A 1 217 ? 9.259 -9.499 -18.257 1.00 86.62 217 ILE A N 1
ATOM 1799 C CA . ILE A 1 217 ? 9.605 -9.069 -19.612 1.00 86.62 217 ILE A CA 1
ATOM 1800 C C . ILE A 1 217 ? 10.849 -8.185 -19.519 1.00 86.62 217 ILE A C 1
ATOM 1802 O O . ILE A 1 217 ? 10.818 -7.131 -18.878 1.00 86.62 217 ILE A O 1
ATOM 1806 N N . VAL A 1 218 ? 11.942 -8.615 -20.155 1.00 86.00 218 VAL A N 1
ATOM 1807 C CA . VAL A 1 218 ? 13.248 -7.946 -20.029 1.00 86.00 218 VAL A CA 1
ATOM 1808 C C . VAL A 1 218 ? 13.705 -7.341 -21.350 1.00 86.00 218 VAL A C 1
ATOM 1810 O O . VAL A 1 218 ? 13.481 -7.910 -22.423 1.00 86.00 218 VAL A O 1
ATOM 1813 N N . GLU A 1 219 ? 14.391 -6.204 -21.261 1.00 83.94 219 GLU A N 1
ATOM 1814 C CA . GLU A 1 219 ? 14.920 -5.507 -22.431 1.00 83.94 219 GLU A CA 1
ATOM 1815 C C . GLU A 1 219 ? 16.059 -6.314 -23.074 1.00 83.94 219 GLU A C 1
ATOM 1817 O O . GLU A 1 219 ? 16.954 -6.846 -22.413 1.00 83.94 219 GLU A O 1
ATOM 1822 N N . VAL A 1 220 ? 16.039 -6.400 -24.399 1.00 86.81 220 VAL A N 1
ATOM 1823 C CA . VAL A 1 220 ? 17.078 -7.018 -25.212 1.00 86.81 220 VAL A CA 1
ATOM 1824 C C . VAL A 1 220 ? 17.498 -6.121 -26.354 1.00 86.81 220 VAL A C 1
ATOM 1826 O O . VAL A 1 220 ? 16.697 -5.628 -27.150 1.00 86.81 220 VAL A O 1
ATOM 1829 N N . GLU A 1 221 ? 18.812 -6.011 -26.492 1.00 89.75 221 GLU A N 1
ATOM 1830 C CA . GLU A 1 221 ? 19.445 -5.317 -27.595 1.00 89.75 221 GLU A CA 1
ATOM 1831 C C . GLU A 1 221 ? 19.901 -6.301 -28.671 1.00 89.75 221 GLU A C 1
ATOM 1833 O O . GLU A 1 221 ? 20.579 -7.299 -28.405 1.00 89.75 221 GLU A O 1
ATOM 1838 N N . GLN A 1 222 ? 19.586 -5.993 -29.927 1.00 93.25 222 GLN A N 1
ATOM 1839 C CA . GLN A 1 222 ? 20.136 -6.714 -31.071 1.00 93.25 222 GLN A CA 1
ATOM 1840 C C . GLN A 1 222 ? 20.453 -5.774 -32.228 1.00 93.25 222 GLN A C 1
ATOM 1842 O O . GLN A 1 222 ? 19.759 -4.790 -32.473 1.00 93.25 222 GLN A O 1
ATOM 1847 N N . LEU A 1 223 ? 21.494 -6.092 -32.999 1.00 95.62 223 LEU A N 1
ATOM 1848 C CA . LEU A 1 223 ? 21.751 -5.368 -34.239 1.00 95.62 223 LEU A CA 1
ATOM 1849 C C . LEU A 1 223 ? 20.703 -5.740 -35.288 1.00 95.62 223 LEU A C 1
ATOM 1851 O O . LEU A 1 223 ? 20.549 -6.909 -35.641 1.00 95.62 223 LEU A O 1
ATOM 1855 N N . GLY A 1 224 ? 20.036 -4.728 -35.834 1.00 94.94 224 GLY A N 1
ATOM 1856 C CA . GLY A 1 224 ? 19.026 -4.879 -36.875 1.00 94.94 224 GLY A CA 1
ATOM 1857 C C . GLY A 1 224 ? 19.184 -3.851 -37.999 1.00 94.94 224 GLY A C 1
ATOM 1858 O O . GLY A 1 224 ? 19.866 -2.829 -37.838 1.00 94.94 224 GLY A O 1
ATOM 1859 N N . PRO A 1 225 ? 18.607 -4.120 -39.182 1.00 96.06 225 PRO A N 1
ATOM 1860 C CA . PRO A 1 225 ? 18.644 -3.183 -40.297 1.00 96.06 225 PRO A CA 1
ATOM 1861 C C . PRO A 1 225 ? 17.728 -1.988 -40.050 1.00 96.06 225 PRO A C 1
ATOM 1863 O O . PRO A 1 225 ? 16.684 -2.127 -39.428 1.00 96.06 225 PRO A O 1
ATOM 1866 N N . VAL A 1 226 ? 18.066 -0.809 -40.573 1.00 95.31 226 VAL A N 1
ATOM 1867 C CA . VAL A 1 226 ? 17.150 0.346 -40.533 1.00 95.31 226 VAL A CA 1
ATOM 1868 C C . VAL A 1 226 ? 16.107 0.204 -41.652 1.00 95.31 226 VAL A C 1
ATOM 1870 O O . VAL A 1 226 ? 16.517 0.119 -42.814 1.00 95.31 226 VAL A O 1
ATOM 1873 N N . PRO A 1 227 ? 14.786 0.213 -41.371 1.00 94.19 227 PRO A N 1
ATOM 1874 C CA . PRO A 1 227 ? 13.761 0.026 -42.396 1.00 94.19 227 PRO A CA 1
ATOM 1875 C C . PRO A 1 227 ? 13.770 1.146 -43.443 1.00 94.19 227 PRO A C 1
ATOM 1877 O O . PRO A 1 227 ? 14.043 2.313 -43.134 1.00 94.19 227 PRO A O 1
ATOM 1880 N N . ILE A 1 228 ? 13.442 0.791 -44.689 1.00 96.38 228 ILE A N 1
ATOM 1881 C CA . ILE A 1 228 ? 13.370 1.748 -45.799 1.00 96.38 228 ILE A CA 1
ATOM 1882 C C . ILE A 1 228 ? 12.144 2.650 -45.622 1.00 96.38 228 ILE A C 1
ATOM 1884 O O . ILE A 1 228 ? 11.028 2.163 -45.455 1.00 96.38 228 ILE A O 1
ATOM 1888 N N . GLY A 1 229 ? 12.350 3.962 -45.717 1.00 95.44 229 GLY A N 1
ATOM 1889 C CA . GLY A 1 229 ? 11.296 4.969 -45.659 1.00 95.44 229 GLY A CA 1
ATOM 1890 C C . GLY A 1 229 ? 11.764 6.317 -46.202 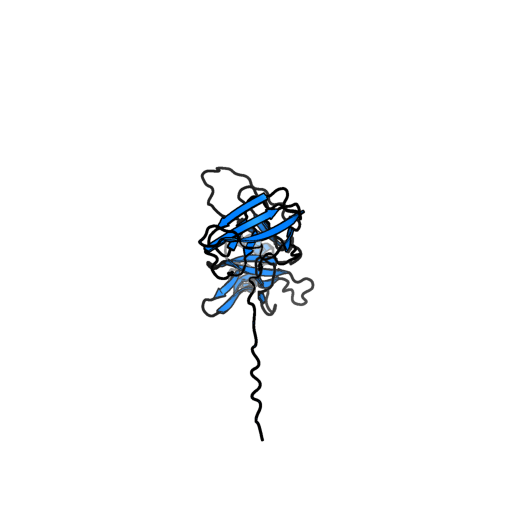1.00 95.44 229 GLY A C 1
ATOM 1891 O O . GLY A 1 229 ? 12.894 6.463 -46.675 1.00 95.44 229 GLY A O 1
ATOM 1892 N N . ASP A 1 230 ? 10.917 7.338 -46.099 1.00 97.38 230 ASP A N 1
ATOM 1893 C CA . ASP A 1 230 ? 11.227 8.686 -46.606 1.00 97.38 230 ASP A CA 1
ATOM 1894 C C . ASP A 1 230 ? 12.473 9.305 -45.932 1.00 97.38 230 ASP A C 1
ATOM 1896 O O . ASP A 1 230 ? 13.139 10.183 -46.485 1.00 97.38 230 ASP A O 1
ATOM 1900 N N . TRP A 1 231 ? 12.846 8.800 -44.752 1.00 94.81 231 TRP A N 1
ATOM 1901 C CA . TRP A 1 231 ? 14.050 9.170 -44.003 1.00 94.81 231 TRP A CA 1
ATOM 1902 C C . TRP A 1 231 ? 15.351 8.527 -44.515 1.00 94.81 231 TRP A C 1
ATOM 1904 O O . TRP A 1 231 ? 16.436 8.971 -44.129 1.00 94.81 231 TRP A O 1
ATOM 1914 N N . THR A 1 232 ? 15.298 7.508 -45.383 1.00 95.88 232 THR A N 1
ATOM 1915 C CA . THR A 1 232 ? 16.470 6.701 -45.779 1.00 95.88 232 THR A CA 1
ATOM 1916 C C . THR A 1 232 ? 17.599 7.531 -46.398 1.00 95.88 232 THR A C 1
ATOM 1918 O O . THR A 1 232 ? 18.774 7.304 -46.099 1.00 95.88 232 THR A O 1
ATOM 1921 N N . ALA A 1 233 ? 17.273 8.532 -47.223 1.00 95.50 233 ALA A N 1
ATOM 1922 C CA . ALA A 1 233 ? 18.278 9.411 -47.826 1.00 95.50 233 ALA A CA 1
ATOM 1923 C C . ALA A 1 233 ? 19.006 10.271 -46.779 1.00 95.50 233 ALA A C 1
ATOM 1925 O O . ALA A 1 233 ? 20.198 10.537 -46.918 1.00 95.50 233 ALA A O 1
ATOM 1926 N N . THR A 1 234 ? 18.304 10.696 -45.725 1.00 96.81 234 THR A N 1
ATOM 1927 C CA . THR A 1 234 ? 18.890 11.450 -44.609 1.00 96.81 234 THR A CA 1
ATOM 1928 C C . THR A 1 234 ? 19.755 10.547 -43.740 1.00 96.81 234 THR A C 1
ATOM 1930 O O . THR A 1 234 ? 20.887 10.914 -43.443 1.00 96.81 234 THR A O 1
ATOM 1933 N N . CYS A 1 235 ? 19.277 9.346 -43.409 1.00 94.44 235 CYS A N 1
ATOM 1934 C CA . CYS A 1 235 ? 20.038 8.351 -42.650 1.00 94.44 235 CYS A CA 1
ATOM 1935 C C . CYS A 1 235 ? 21.388 8.039 -43.318 1.00 94.44 235 CYS A C 1
ATOM 1937 O O . CYS A 1 235 ? 22.432 8.125 -42.675 1.00 94.44 235 CYS A O 1
ATOM 1939 N N . ASN A 1 236 ? 21.396 7.819 -44.639 1.00 94.81 236 ASN A N 1
ATOM 1940 C CA . ASN A 1 236 ? 22.622 7.557 -45.402 1.00 94.81 236 ASN A CA 1
ATOM 1941 C C . ASN A 1 236 ? 23.608 8.742 -45.464 1.00 94.81 236 ASN A C 1
ATOM 1943 O O . ASN A 1 236 ? 24.753 8.550 -45.863 1.00 94.81 236 ASN A O 1
ATOM 1947 N N . LYS A 1 237 ? 23.220 9.964 -45.074 1.00 96.25 237 LYS A N 1
ATOM 1948 C CA . LYS A 1 237 ? 24.189 11.065 -44.908 1.00 96.25 237 LYS A CA 1
ATOM 1949 C C . LYS A 1 237 ? 25.036 10.888 -43.649 1.00 96.25 237 LYS A C 1
ATOM 1951 O O . LYS A 1 237 ? 26.197 11.284 -43.655 1.00 96.25 237 LYS A O 1
ATOM 1956 N N . PHE A 1 238 ? 24.453 10.319 -42.595 1.00 95.06 238 PHE A N 1
ATOM 1957 C CA . PHE A 1 238 ? 25.128 10.051 -41.323 1.00 95.06 238 PHE A CA 1
ATOM 1958 C C . PHE A 1 238 ? 25.806 8.680 -41.315 1.00 95.06 238 PHE A C 1
ATOM 1960 O O . PHE A 1 238 ? 26.906 8.545 -40.787 1.00 95.06 238 PHE A O 1
ATOM 1967 N N . TYR A 1 239 ? 25.184 7.694 -41.966 1.00 94.19 239 TYR A N 1
ATOM 1968 C CA . TYR A 1 239 ? 25.648 6.309 -42.039 1.00 94.19 239 TYR A CA 1
ATOM 1969 C C . TYR A 1 239 ? 25.728 5.847 -43.504 1.00 94.19 239 TYR A C 1
ATOM 1971 O O . TYR A 1 239 ? 24.834 5.142 -43.984 1.00 94.19 239 TYR A O 1
ATOM 1979 N N . PRO A 1 240 ? 26.757 6.277 -44.261 1.00 94.81 240 PRO A N 1
ATOM 1980 C CA . PRO A 1 240 ? 26.822 6.056 -45.703 1.00 94.81 240 PRO A CA 1
ATOM 1981 C C . PRO A 1 240 ? 26.774 4.580 -46.096 1.00 94.81 240 PRO A C 1
ATOM 1983 O O . PRO A 1 240 ? 27.683 3.816 -45.783 1.00 94.81 240 PRO A O 1
ATOM 1986 N N . GLY A 1 241 ? 25.722 4.201 -46.825 1.00 91.75 241 GLY A N 1
ATOM 1987 C CA . GLY A 1 241 ? 25.537 2.853 -47.362 1.00 91.75 241 GLY A CA 1
ATOM 1988 C C . GLY A 1 241 ? 25.045 1.823 -46.348 1.00 91.75 241 GLY A C 1
ATOM 1989 O O . GLY A 1 241 ? 24.910 0.664 -46.717 1.00 91.75 241 GLY A O 1
ATOM 1990 N N . LEU A 1 242 ? 24.781 2.224 -45.100 1.00 94.62 242 LEU A N 1
ATOM 1991 C CA . LEU A 1 242 ? 24.329 1.313 -44.047 1.00 94.62 242 LEU A CA 1
ATOM 1992 C C . LEU A 1 242 ? 22.802 1.307 -43.892 1.00 94.62 242 LEU A C 1
ATOM 1994 O O . LEU A 1 242 ? 22.234 0.299 -43.486 1.00 94.62 242 LEU A O 1
ATOM 1998 N N . CYS A 1 243 ? 22.108 2.395 -44.248 1.00 95.25 243 CYS A N 1
ATOM 1999 C CA . CYS A 1 243 ? 20.645 2.457 -44.163 1.00 95.25 243 CYS A CA 1
ATOM 2000 C C . CYS A 1 243 ? 20.002 1.906 -45.446 1.00 95.25 243 CYS A C 1
ATOM 2002 O O . CYS A 1 243 ? 19.489 2.674 -46.263 1.00 95.25 243 CYS A O 1
ATOM 2004 N N . ASP A 1 244 ? 20.077 0.593 -45.653 1.00 94.00 244 ASP A N 1
ATOM 2005 C CA . ASP A 1 244 ? 19.621 -0.091 -46.873 1.00 94.00 244 ASP A CA 1
ATOM 2006 C C . ASP A 1 244 ? 18.477 -1.099 -46.646 1.00 94.00 244 ASP A C 1
ATOM 2008 O O . ASP A 1 244 ? 18.011 -1.729 -47.595 1.00 94.00 244 ASP A O 1
ATOM 2012 N N . GLY A 1 245 ? 17.999 -1.241 -45.406 1.00 94.00 245 GLY A N 1
ATOM 2013 C CA . GLY A 1 245 ? 16.973 -2.219 -45.037 1.00 94.00 245 GLY A CA 1
ATOM 2014 C C . GLY A 1 245 ? 17.478 -3.655 -44.895 1.00 94.00 245 GLY A C 1
ATOM 2015 O O . GLY A 1 245 ? 16.663 -4.545 -44.665 1.00 94.00 245 GLY A O 1
ATOM 2016 N N . VAL A 1 246 ? 18.788 -3.897 -45.013 1.00 95.12 246 VAL A N 1
ATOM 2017 C CA . VAL A 1 246 ? 19.378 -5.244 -45.010 1.00 95.12 246 VAL A CA 1
ATOM 2018 C C . VAL A 1 246 ? 20.531 -5.371 -44.017 1.00 95.12 246 VAL A C 1
ATOM 2020 O O . VAL A 1 246 ? 20.594 -6.366 -43.300 1.00 95.12 246 VAL A O 1
ATOM 2023 N N . ILE A 1 247 ? 21.435 -4.392 -43.948 1.00 94.88 247 ILE A N 1
ATOM 2024 C CA . ILE A 1 247 ? 22.632 -4.464 -43.103 1.00 94.88 247 ILE A CA 1
ATOM 2025 C C . ILE A 1 247 ? 22.256 -4.224 -41.632 1.00 94.88 247 ILE A C 1
ATOM 2027 O O . ILE A 1 247 ? 21.801 -3.127 -41.300 1.00 94.88 247 ILE A O 1
ATOM 2031 N N . PRO A 1 248 ? 22.491 -5.188 -40.719 1.00 95.06 248 PRO A N 1
ATOM 2032 C CA . PRO A 1 248 ? 22.259 -4.987 -39.298 1.00 95.06 248 PRO A CA 1
ATOM 2033 C C . PRO A 1 248 ? 23.408 -4.181 -38.686 1.00 95.06 248 PRO A C 1
ATOM 2035 O O . PRO A 1 248 ? 24.479 -4.715 -38.403 1.00 95.06 248 PRO A O 1
ATOM 2038 N N . PHE A 1 249 ? 23.196 -2.878 -38.515 1.00 94.00 249 PHE A N 1
ATOM 2039 C CA . PHE A 1 249 ? 24.185 -1.975 -37.909 1.00 94.00 249 PHE A CA 1
ATOM 2040 C C . PHE A 1 249 ? 23.600 -1.086 -36.810 1.00 94.00 249 PHE A C 1
ATOM 2042 O O . PHE A 1 249 ? 24.355 -0.487 -36.047 1.00 94.00 249 PHE A O 1
ATOM 2049 N N . PHE A 1 250 ? 22.275 -0.965 -36.757 1.00 93.00 250 PHE A N 1
ATOM 2050 C CA . PHE A 1 250 ? 21.585 -0.144 -35.777 1.00 93.00 250 PHE A CA 1
ATOM 2051 C C . PHE A 1 250 ? 21.211 -1.015 -34.581 1.00 93.00 250 PHE A C 1
ATOM 2053 O O . PHE A 1 250 ? 20.804 -2.160 -34.776 1.00 93.00 250 PHE A O 1
ATOM 2060 N N . ILE A 1 251 ? 21.363 -0.495 -33.364 1.00 94.25 251 ILE A N 1
ATOM 2061 C CA . ILE A 1 251 ? 20.944 -1.203 -32.151 1.00 94.25 251 ILE A CA 1
ATOM 2062 C C . ILE A 1 251 ? 19.428 -1.067 -32.046 1.00 94.25 251 ILE A C 1
ATOM 2064 O O . ILE A 1 251 ? 18.898 0.038 -31.944 1.00 94.25 251 ILE A O 1
ATOM 2068 N N . TRP A 1 252 ? 18.740 -2.196 -32.147 1.00 93.31 252 TRP A N 1
ATOM 2069 C CA . TRP A 1 252 ? 17.318 -2.311 -31.879 1.00 93.31 252 TRP A CA 1
ATOM 2070 C C . TRP A 1 252 ? 17.126 -2.730 -30.433 1.00 93.31 252 TRP A C 1
ATOM 2072 O O . TRP A 1 252 ? 17.769 -3.677 -29.984 1.00 93.31 252 TRP A O 1
ATOM 2082 N N . PHE A 1 253 ? 16.201 -2.050 -29.771 1.00 89.31 253 PHE A N 1
ATOM 2083 C CA . PHE A 1 253 ? 15.713 -2.384 -28.444 1.00 89.31 253 PHE A CA 1
ATOM 2084 C C . PHE A 1 253 ? 14.358 -3.067 -28.607 1.00 89.31 253 PHE A C 1
ATOM 2086 O O . PHE A 1 253 ? 13.540 -2.656 -29.440 1.00 89.31 253 PHE A O 1
ATOM 2093 N N . GLY A 1 254 ? 14.148 -4.139 -27.866 1.00 86.62 254 GLY A N 1
ATOM 2094 C CA . GLY A 1 254 ? 12.880 -4.842 -27.777 1.00 86.62 254 GLY A CA 1
ATOM 2095 C C . GLY A 1 254 ? 12.850 -5.662 -26.503 1.00 86.62 254 GLY A C 1
ATOM 2096 O O . GLY A 1 254 ? 13.766 -5.566 -25.698 1.00 86.62 254 GLY A O 1
ATOM 2097 N N . ASP A 1 255 ? 11.839 -6.504 -26.367 1.00 85.94 255 ASP A N 1
ATOM 2098 C CA . ASP A 1 255 ? 11.597 -7.238 -25.133 1.00 85.94 255 ASP A CA 1
ATOM 2099 C C . ASP A 1 255 ? 11.574 -8.758 -25.382 1.00 85.94 255 ASP A C 1
ATOM 2101 O O . ASP A 1 255 ? 11.147 -9.197 -26.462 1.00 85.94 255 ASP A O 1
ATOM 2105 N N . LYS A 1 256 ? 12.045 -9.562 -24.416 1.00 82.81 256 LYS A N 1
ATOM 2106 C CA . LYS A 1 256 ? 11.971 -11.040 -24.430 1.00 82.81 256 LYS A CA 1
ATOM 2107 C C . LYS A 1 256 ? 11.255 -11.603 -23.207 1.00 82.81 256 LYS A C 1
ATOM 2109 O O . LYS A 1 256 ? 11.353 -10.979 -22.127 1.00 82.81 256 LYS A O 1
#

Secondary structure (DSSP, 8-state):
-----------------EEESPTTEEESBSSEEEEEPPPTTEEEEEEEEESSTT-SS-SEEEEESSSEEEE-SS--TT-EEEEEEEEEETTS-B---S-EEEEEE-----------S-GGGPPSS-EEEEETTTTEEEEE-TT--EEEE-TTS-EEEEEE-TT--EEEEEE-TT-TTS--EEEEEE-TT--EEEE--S-S---SEEEE-TTS-EEEE-EEEEEEPPPPSTTHHHHHHHSTTT-SSS---EEEEEE-

Radius of gyration: 27.82 Å; chains: 1; bounding box: 56×68×96 Å

Foldseek 3Di:
DDDDDDDDDDDDDDAKAWDPPAAAAAAQFQFGKTAIDDDPQFQKKWKFKDLDLVPPDTQDTDIDSDRMDTDQDRGDAQGKMKMWMWGAHPVRDTDDISDIGMYHYYDDDDPDAADDPDPVPDDDDWDWFFDVVVQKIFIADNGRHTGGILPPFSWGFADADPVGWTWTWGAQPPDPVPQRTWIFTADSRNDTPDTDPSPFNQHHDWDQDPVRDIDGKGKDKDFAAAQDDPCLVVVCVVVPPRNPRHHRDDIDIDID